Protein AF-A0A6L3AT99-F1 (afdb_monomer)

Sequence (181 aa):
MMFSRLCIARNLLKQDGVQIVTIDDYELFGLLGLLENLNARFLGRVCICIKPEGRRQSKYMMEAHEYALFVTWGNPVILCTNNENNICTEVCYPRIKKVINGYQNGSSDIKGFGGNLKYFRTDFADAEPTDKNKKKLTEQAMEMLCMKVIRVLKDTHGISTENGKLAIWLSGEHINKEDVV

Structure (mmCIF, N/CA/C/O backbone):
data_AF-A0A6L3AT99-F1
#
_entry.id   AF-A0A6L3AT99-F1
#
loop_
_atom_site.group_PDB
_atom_site.id
_atom_site.type_symbol
_atom_site.label_atom_id
_atom_site.label_alt_id
_atom_site.label_comp_id
_atom_site.label_asym_id
_atom_site.label_entity_id
_atom_site.label_seq_id
_atom_site.pdbx_PDB_ins_code
_atom_site.Cartn_x
_atom_site.Cartn_y
_atom_site.Cartn_z
_atom_site.occupancy
_atom_site.B_iso_or_equiv
_atom_site.auth_seq_id
_atom_site.auth_comp_id
_atom_site.auth_asym_id
_atom_site.auth_atom_id
_atom_site.pdbx_PDB_model_num
ATOM 1 N N . MET A 1 1 ? -17.928 -6.790 14.716 1.00 66.38 1 MET A N 1
ATOM 2 C CA . MET A 1 1 ? -18.225 -5.544 13.964 1.00 66.38 1 MET A CA 1
ATOM 3 C C . MET A 1 1 ? -17.260 -5.309 12.795 1.00 66.38 1 MET A C 1
ATOM 5 O O . MET A 1 1 ? -17.732 -5.094 11.687 1.00 66.38 1 MET A O 1
ATOM 9 N N . MET A 1 2 ? -15.934 -5.355 12.999 1.00 81.06 2 MET A N 1
ATOM 10 C CA . MET A 1 2 ? -14.952 -5.028 11.947 1.00 81.06 2 MET A CA 1
ATOM 11 C C . MET A 1 2 ? -14.919 -6.028 10.770 1.00 81.06 2 MET A C 1
ATOM 13 O O . MET A 1 2 ? -14.809 -5.601 9.623 1.00 81.06 2 MET A O 1
ATOM 17 N N . PHE A 1 3 ? -15.106 -7.330 11.027 1.00 83.00 3 PHE A N 1
ATOM 18 C CA . PHE A 1 3 ? -15.084 -8.401 10.013 1.00 83.00 3 PHE A CA 1
ATOM 19 C C . PHE A 1 3 ? -15.942 -8.104 8.768 1.00 83.00 3 PHE A C 1
ATOM 21 O O . PHE A 1 3 ? -15.434 -8.123 7.651 1.00 83.00 3 PHE A O 1
ATOM 28 N N . SER A 1 4 ? -17.212 -7.719 8.940 1.00 84.31 4 SER A N 1
ATOM 29 C CA . SER A 1 4 ? -18.117 -7.416 7.818 1.00 84.31 4 SER A CA 1
ATOM 30 C C . SER A 1 4 ? -17.620 -6.257 6.942 1.00 84.31 4 SER A C 1
ATOM 32 O O . SER A 1 4 ? -17.809 -6.275 5.727 1.00 84.31 4 SER A O 1
ATOM 34 N N . ARG A 1 5 ? -16.943 -5.263 7.539 1.00 85.31 5 ARG A N 1
ATOM 35 C CA . ARG A 1 5 ? -16.333 -4.142 6.804 1.00 85.31 5 ARG A CA 1
ATOM 36 C C . ARG A 1 5 ? -15.116 -4.606 6.001 1.00 85.31 5 ARG A C 1
ATOM 38 O O . ARG A 1 5 ? -14.960 -4.178 4.861 1.00 85.31 5 ARG A O 1
ATOM 45 N N . LEU A 1 6 ? -14.302 -5.509 6.555 1.00 85.31 6 LEU A N 1
ATOM 46 C CA . LEU A 1 6 ? -13.171 -6.121 5.850 1.00 85.31 6 LEU A CA 1
ATOM 47 C C . LEU A 1 6 ? -13.639 -6.981 4.662 1.00 85.31 6 LEU A C 1
ATOM 49 O O . LEU A 1 6 ? -13.060 -6.871 3.585 1.00 85.31 6 LEU A O 1
ATOM 53 N N . CYS A 1 7 ? -14.733 -7.741 4.798 1.00 82.38 7 CYS A N 1
ATOM 54 C CA . CYS A 1 7 ? -15.340 -8.476 3.677 1.00 82.38 7 CYS A CA 1
ATOM 55 C C . CY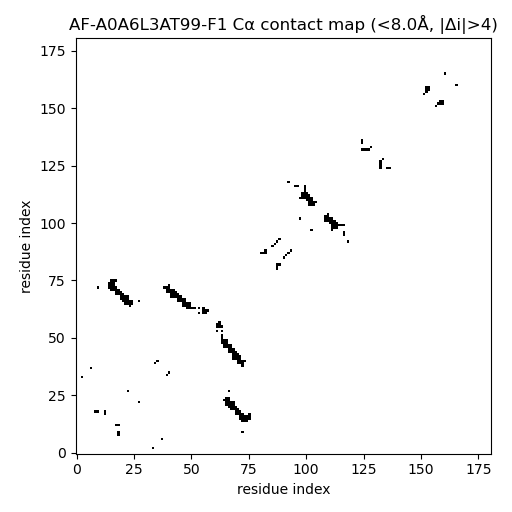S A 1 7 ? -15.747 -7.549 2.519 1.00 82.38 7 CYS A C 1
ATOM 57 O O . CYS A 1 7 ? -15.428 -7.818 1.363 1.00 82.38 7 CYS A O 1
ATOM 59 N N . ILE A 1 8 ? -16.416 -6.429 2.818 1.00 80.81 8 ILE A N 1
ATOM 60 C CA . ILE A 1 8 ? -16.812 -5.446 1.796 1.00 80.81 8 ILE A CA 1
ATOM 61 C C . ILE A 1 8 ? -15.571 -4.774 1.185 1.00 80.81 8 ILE A C 1
ATOM 63 O O . ILE A 1 8 ? -15.488 -4.630 -0.033 1.00 80.81 8 ILE A O 1
ATOM 67 N N . ALA A 1 9 ? -14.579 -4.405 2.002 1.00 79.88 9 ALA A N 1
ATOM 68 C CA . ALA A 1 9 ? -13.336 -3.797 1.528 1.00 79.88 9 ALA A CA 1
ATOM 69 C C . ALA A 1 9 ? -12.551 -4.724 0.582 1.00 79.88 9 ALA A C 1
ATOM 71 O O . ALA A 1 9 ? -12.091 -4.260 -0.463 1.00 79.88 9 ALA A O 1
ATOM 72 N N . ARG A 1 10 ? -12.478 -6.027 0.894 1.00 82.00 10 ARG A N 1
ATOM 73 C CA . ARG A 1 10 ? -11.928 -7.074 0.019 1.00 82.00 10 ARG A CA 1
ATOM 74 C C . ARG A 1 10 ? -12.663 -7.131 -1.322 1.00 82.00 10 ARG A C 1
ATOM 76 O O . ARG A 1 10 ? -12.013 -7.141 -2.361 1.00 82.00 10 ARG A O 1
ATOM 83 N N . ASN A 1 11 ? -13.997 -7.123 -1.315 1.00 80.00 11 ASN A N 1
ATOM 84 C CA . ASN A 1 11 ? -14.799 -7.189 -2.545 1.00 80.00 11 ASN A CA 1
ATOM 85 C C . ASN A 1 11 ? -14.641 -5.940 -3.436 1.00 80.00 11 ASN A C 1
ATOM 87 O O . ASN A 1 11 ? -14.779 -6.028 -4.652 1.00 80.00 11 ASN A O 1
ATOM 91 N N . LEU A 1 12 ? -14.322 -4.782 -2.846 1.00 79.88 12 LEU A N 1
ATOM 92 C CA . LEU A 1 12 ? -14.023 -3.539 -3.570 1.00 79.88 12 LEU A CA 1
ATOM 93 C C . LEU A 1 12 ? -12.560 -3.437 -4.042 1.00 79.88 12 LEU A C 1
ATOM 95 O O . LEU A 1 12 ? -12.207 -2.488 -4.753 1.00 79.88 12 LEU A O 1
ATOM 99 N N . LEU A 1 13 ? -11.694 -4.366 -3.634 1.00 78.88 13 LEU A N 1
ATOM 100 C CA . LEU A 1 13 ? -10.281 -4.375 -3.993 1.00 78.88 13 LEU A CA 1
ATOM 101 C C . LEU A 1 13 ? -10.083 -4.842 -5.450 1.00 78.88 13 LEU A C 1
ATOM 103 O O . LEU A 1 13 ? -10.920 -5.515 -6.053 1.00 78.88 13 LEU A O 1
ATOM 107 N N . LYS A 1 14 ? -8.952 -4.473 -6.060 1.00 78.38 14 LYS A N 1
ATOM 108 C CA . LYS A 1 14 ? -8.494 -5.140 -7.293 1.00 78.38 14 LYS A CA 1
ATOM 109 C C . LYS A 1 14 ? -7.947 -6.528 -6.941 1.00 78.38 14 LYS A C 1
ATOM 111 O O . LYS A 1 14 ? -7.561 -6.742 -5.797 1.00 78.38 14 LYS A O 1
ATOM 116 N N . GLN A 1 15 ? -7.850 -7.420 -7.929 1.00 77.06 15 GLN A N 1
ATOM 117 C CA . GLN A 1 15 ? -7.210 -8.731 -7.762 1.00 77.06 15 GLN A CA 1
ATOM 118 C C . GLN A 1 15 ? -5.788 -8.575 -7.195 1.00 77.06 15 GLN A C 1
ATOM 120 O O . GLN A 1 15 ? -5.516 -9.055 -6.102 1.00 77.06 15 GLN A O 1
ATOM 125 N N . ASP A 1 16 ? -4.948 -7.755 -7.833 1.00 77.38 16 ASP A N 1
ATOM 126 C CA . ASP A 1 16 ? -3.625 -7.352 -7.317 1.00 77.38 16 ASP A CA 1
ATOM 127 C C . ASP A 1 16 ? -3.692 -6.085 -6.449 1.00 77.38 16 ASP A C 1
ATOM 129 O O . ASP A 1 16 ? -2.806 -5.231 -6.459 1.00 77.38 16 ASP A O 1
ATOM 133 N N . GLY A 1 17 ? -4.805 -5.901 -5.743 1.00 79.38 17 GLY A N 1
ATOM 134 C CA . GLY A 1 17 ? -4.993 -4.789 -4.830 1.00 79.38 17 GLY A CA 1
ATOM 135 C C . GLY A 1 17 ? -4.279 -5.017 -3.501 1.00 79.38 17 GLY A C 1
ATOM 136 O O . GLY A 1 17 ? -4.094 -6.149 -3.051 1.00 79.38 17 GLY A O 1
ATOM 137 N N . VAL A 1 18 ? -3.923 -3.918 -2.848 1.00 84.06 18 VAL A N 1
ATOM 138 C CA . VAL A 1 18 ? -3.364 -3.907 -1.494 1.00 84.06 18 VAL A CA 1
ATOM 139 C C . VAL A 1 18 ? -4.351 -3.177 -0.601 1.00 84.06 18 VAL A C 1
ATOM 141 O O . VAL A 1 18 ? -4.781 -2.072 -0.932 1.00 84.06 18 VAL A O 1
ATOM 144 N N . GLN A 1 19 ? -4.712 -3.792 0.517 1.00 85.94 19 GLN A N 1
ATOM 145 C CA . GLN A 1 19 ? -5.419 -3.121 1.594 1.00 85.94 19 GLN A CA 1
ATOM 146 C C . GLN A 1 19 ? -4.399 -2.722 2.660 1.00 85.94 19 GLN A C 1
ATOM 148 O O . GLN A 1 19 ? -3.555 -3.526 3.055 1.00 85.94 19 GLN A O 1
ATOM 153 N N . ILE A 1 20 ? -4.483 -1.471 3.101 1.00 87.88 20 ILE A N 1
ATOM 154 C CA . ILE A 1 20 ? -3.686 -0.929 4.198 1.00 87.88 20 ILE A CA 1
ATOM 155 C C . ILE A 1 20 ? -4.653 -0.651 5.346 1.00 87.88 20 ILE A C 1
ATOM 157 O O . ILE A 1 20 ? -5.706 -0.050 5.121 1.00 87.88 20 ILE A O 1
ATOM 161 N N . VAL A 1 21 ? -4.323 -1.109 6.552 1.00 84.69 21 VAL A N 1
ATOM 162 C CA . VAL A 1 21 ? -5.109 -0.846 7.765 1.00 84.69 21 VAL A CA 1
ATOM 163 C C . VAL A 1 21 ? -4.186 -0.271 8.829 1.00 84.69 21 VAL A C 1
ATOM 165 O O . VAL A 1 21 ? -3.200 -0.911 9.187 1.00 84.69 21 VAL A O 1
ATOM 168 N N . THR A 1 22 ? -4.491 0.935 9.304 1.00 85.00 22 THR A N 1
ATOM 169 C CA . THR A 1 22 ? -3.836 1.553 10.463 1.00 85.00 22 THR A CA 1
ATOM 170 C C . THR A 1 22 ? -4.483 1.043 11.749 1.00 85.00 22 THR A C 1
ATOM 172 O O . THR A 1 22 ? -5.711 0.963 11.818 1.00 85.00 22 THR A O 1
ATOM 175 N N . ILE A 1 23 ? -3.674 0.652 12.733 1.00 87.25 23 ILE A N 1
ATOM 176 C CA . ILE A 1 23 ? -4.122 0.046 13.993 1.00 87.25 23 ILE A CA 1
ATOM 177 C C . ILE A 1 23 ? -3.139 0.361 15.131 1.00 87.25 23 ILE A C 1
ATOM 179 O O . ILE A 1 23 ? -1.950 0.548 14.875 1.00 87.25 23 ILE A O 1
ATOM 183 N N . ASP A 1 24 ? -3.614 0.396 16.374 1.00 84.38 24 ASP A N 1
ATOM 184 C CA . ASP A 1 24 ? -2.775 0.531 17.571 1.00 84.38 24 ASP A CA 1
ATOM 185 C C . ASP A 1 24 ? -2.250 -0.832 18.081 1.00 84.38 24 ASP A C 1
ATOM 187 O O . ASP A 1 24 ? -2.519 -1.882 17.489 1.00 84.38 24 ASP A O 1
ATOM 191 N N . ASP A 1 25 ? -1.475 -0.831 19.172 1.00 84.31 25 ASP A N 1
ATOM 192 C CA . ASP A 1 25 ? -1.001 -2.059 19.833 1.00 84.31 25 ASP A CA 1
ATOM 193 C C . ASP A 1 25 ? -2.136 -2.932 20.395 1.00 84.31 25 ASP A C 1
ATOM 195 O O . ASP A 1 25 ? -2.012 -4.160 20.416 1.00 84.31 25 ASP A O 1
ATOM 199 N N . TYR A 1 26 ? -3.236 -2.324 20.855 1.00 85.44 26 TYR A N 1
ATOM 200 C CA . TYR A 1 26 ? -4.318 -3.024 21.551 1.00 85.44 26 TYR A CA 1
ATOM 201 C C . TYR A 1 26 ? -5.139 -3.904 20.604 1.00 85.44 26 TYR A C 1
ATOM 203 O O . TYR A 1 26 ? -5.449 -5.050 20.938 1.00 85.44 26 TYR A O 1
ATOM 211 N N . GLU A 1 27 ? -5.481 -3.399 19.416 1.00 86.12 27 GLU A N 1
ATOM 212 C CA . GLU A 1 27 ? -6.290 -4.135 18.439 1.00 86.12 27 GLU A CA 1
ATOM 213 C C . GLU A 1 27 ? -5.455 -4.964 17.441 1.00 86.12 27 GLU A C 1
ATOM 215 O O . GLU A 1 27 ? -6.011 -5.834 16.760 1.00 86.12 27 GLU A O 1
ATOM 220 N N . LEU A 1 28 ? -4.129 -4.768 17.381 1.00 87.44 28 LEU A N 1
ATOM 221 C CA . LEU A 1 28 ? -3.205 -5.414 16.433 1.00 87.44 28 LEU A CA 1
ATOM 222 C C . LEU A 1 28 ? -3.427 -6.928 16.272 1.00 87.44 28 LEU A C 1
ATOM 224 O O . LEU A 1 28 ? -3.627 -7.412 15.156 1.00 87.44 28 LEU A O 1
ATOM 228 N N . PHE A 1 29 ? -3.375 -7.690 17.369 1.00 90.44 29 PHE A N 1
ATOM 229 C CA . PHE A 1 29 ? -3.466 -9.155 17.316 1.00 90.44 29 PHE A CA 1
ATOM 230 C C . PHE A 1 29 ? -4.869 -9.638 16.930 1.00 90.44 29 PHE A C 1
ATOM 232 O O . PHE A 1 29 ? -5.005 -10.601 16.174 1.00 90.44 29 PHE A O 1
ATOM 239 N N . GLY A 1 30 ? -5.912 -8.939 17.389 1.00 91.62 30 GLY A N 1
ATOM 240 C CA . GLY A 1 30 ? -7.294 -9.225 17.005 1.00 91.62 30 GLY A CA 1
ATOM 241 C C . GLY A 1 30 ? -7.525 -8.990 15.512 1.00 91.62 30 GLY A C 1
ATOM 242 O O . GLY A 1 30 ? -8.101 -9.838 14.830 1.00 91.62 30 GLY A O 1
ATOM 243 N N . LEU A 1 31 ? -7.013 -7.878 14.977 1.00 91.12 31 LEU A N 1
ATOM 244 C CA . LEU A 1 31 ? -7.078 -7.568 13.551 1.00 91.12 31 LEU A CA 1
ATOM 245 C C . LEU A 1 31 ? -6.290 -8.578 12.704 1.00 91.12 31 LEU A C 1
ATOM 247 O O . LEU A 1 31 ? -6.807 -9.030 11.684 1.00 91.12 31 LEU A O 1
ATOM 251 N N . LEU A 1 32 ? -5.084 -8.976 13.123 1.00 92.12 32 LEU A N 1
ATOM 252 C CA . LEU A 1 32 ? -4.303 -10.007 12.428 1.00 92.12 32 LEU A CA 1
ATOM 253 C C . LEU A 1 32 ? -5.078 -11.330 12.329 1.00 92.12 32 LEU A C 1
ATOM 255 O O . LEU A 1 32 ? -5.208 -11.863 11.228 1.00 92.12 32 LEU A O 1
ATOM 259 N N . GLY A 1 33 ? -5.688 -11.796 13.424 1.00 92.94 33 GLY A N 1
ATOM 260 C CA . GLY A 1 33 ? -6.537 -12.992 13.407 1.00 92.94 33 GLY A CA 1
ATOM 261 C C . GLY A 1 33 ? -7.779 -12.848 12.515 1.00 92.94 33 GLY A C 1
ATOM 262 O O . GLY A 1 33 ? -8.170 -13.793 11.832 1.00 92.94 33 GLY A O 1
ATOM 263 N N . LEU A 1 34 ? -8.404 -11.665 12.449 1.00 92.94 34 LEU A N 1
ATOM 264 C CA . LEU A 1 34 ? -9.511 -11.413 11.510 1.00 92.94 34 LEU A CA 1
ATOM 265 C C . LEU A 1 34 ? -9.057 -11.443 10.041 1.00 92.94 34 LEU A C 1
ATOM 267 O O . LEU A 1 34 ? -9.814 -11.894 9.184 1.00 92.94 34 LEU A O 1
ATOM 271 N N . LEU A 1 35 ? -7.847 -10.966 9.744 1.00 92.62 35 LEU A N 1
ATOM 272 C CA . LEU A 1 35 ? -7.270 -10.968 8.397 1.00 92.62 35 LEU A CA 1
ATOM 273 C C . LEU A 1 35 ? -6.845 -12.380 7.962 1.00 92.62 35 LEU A C 1
ATOM 275 O O . LEU A 1 35 ? -7.105 -12.766 6.821 1.00 92.62 35 LEU A O 1
ATOM 279 N N . GLU A 1 36 ? -6.287 -13.171 8.878 1.00 92.75 36 GLU A N 1
ATOM 280 C CA . GLU A 1 36 ? -5.987 -14.593 8.673 1.00 92.75 36 GLU A CA 1
ATOM 281 C C . GLU A 1 36 ? -7.262 -15.395 8.373 1.00 92.75 36 GLU A C 1
ATOM 283 O O . GLU A 1 36 ? -7.331 -16.071 7.349 1.00 92.75 36 GLU A O 1
ATOM 288 N N . ASN A 1 37 ? -8.331 -15.207 9.160 1.00 93.19 37 ASN A N 1
ATOM 289 C CA . ASN A 1 37 ? -9.650 -15.812 8.905 1.00 93.19 37 ASN A CA 1
ATOM 290 C C . ASN A 1 37 ? -10.273 -15.416 7.547 1.00 93.19 37 ASN A C 1
ATOM 292 O O . ASN A 1 37 ? -11.175 -16.093 7.053 1.00 93.19 37 ASN A O 1
ATOM 296 N N . LEU A 1 38 ? -9.818 -14.322 6.925 1.00 91.31 38 LEU A N 1
ATOM 297 C CA . LEU A 1 38 ? -10.232 -13.901 5.582 1.00 91.31 38 LEU A CA 1
ATOM 298 C C . LEU A 1 38 ? -9.324 -14.447 4.466 1.00 91.31 38 LEU A C 1
ATOM 300 O O . LEU A 1 38 ? -9.518 -14.072 3.304 1.00 91.31 38 LEU A O 1
ATOM 304 N N . ASN A 1 39 ? -8.351 -15.307 4.792 1.00 92.50 39 ASN A N 1
ATOM 305 C CA . ASN A 1 39 ? -7.266 -15.757 3.915 1.00 92.50 39 ASN A CA 1
ATOM 306 C C . ASN A 1 39 ? -6.509 -14.581 3.265 1.00 92.50 39 ASN A C 1
ATOM 308 O O . ASN A 1 39 ? -6.154 -14.633 2.086 1.00 92.50 39 ASN A O 1
ATOM 312 N N . ALA A 1 40 ? -6.310 -13.488 4.008 1.00 92.00 40 ALA A N 1
ATOM 313 C CA . ALA A 1 40 ? -5.508 -12.363 3.545 1.00 92.00 40 ALA A CA 1
ATOM 314 C C . ALA A 1 40 ? -4.017 -12.715 3.640 1.00 92.00 40 ALA A C 1
ATOM 316 O O . ALA A 1 40 ? -3.516 -13.063 4.709 1.00 92.00 40 ALA A O 1
ATOM 317 N N . ARG A 1 41 ? -3.274 -12.571 2.541 1.00 92.00 41 ARG A N 1
ATOM 318 C CA . ARG A 1 41 ? -1.815 -12.675 2.576 1.00 92.00 41 ARG A CA 1
ATOM 319 C C . ARG A 1 41 ? -1.237 -11.404 3.183 1.00 92.00 41 ARG A C 1
ATOM 321 O O . ARG A 1 41 ? -1.377 -10.317 2.618 1.00 92.00 41 ARG A O 1
ATOM 328 N N . PHE A 1 42 ? -0.550 -11.559 4.306 1.00 91.12 42 PHE A N 1
ATOM 329 C CA . PHE A 1 42 ? 0.223 -10.495 4.928 1.00 91.12 42 PHE A CA 1
ATOM 330 C C . PHE A 1 42 ? 1.476 -10.175 4.100 1.00 91.12 42 PHE A C 1
ATOM 332 O O . PHE A 1 42 ? 2.219 -11.076 3.714 1.00 91.12 42 PHE A O 1
ATOM 339 N N . LEU A 1 43 ? 1.690 -8.891 3.805 1.00 86.94 43 LEU A N 1
ATOM 340 C CA . LEU A 1 43 ? 2.841 -8.394 3.042 1.00 86.94 43 LEU A CA 1
ATOM 341 C C . LEU A 1 43 ? 3.872 -7.699 3.934 1.00 86.94 43 LEU A C 1
ATOM 343 O O . LEU A 1 43 ? 5.060 -7.721 3.628 1.00 86.94 43 LEU A O 1
ATOM 347 N N . GLY A 1 44 ? 3.427 -7.079 5.028 1.00 84.88 44 GLY A N 1
ATOM 348 C CA . GLY A 1 44 ? 4.306 -6.404 5.974 1.00 84.88 44 GLY A CA 1
ATOM 349 C C . GLY A 1 44 ? 3.559 -5.493 6.942 1.00 84.88 44 GLY A C 1
ATOM 350 O O . GLY A 1 44 ? 2.382 -5.179 6.760 1.00 84.88 44 GLY A O 1
ATOM 351 N N . ARG A 1 45 ? 4.2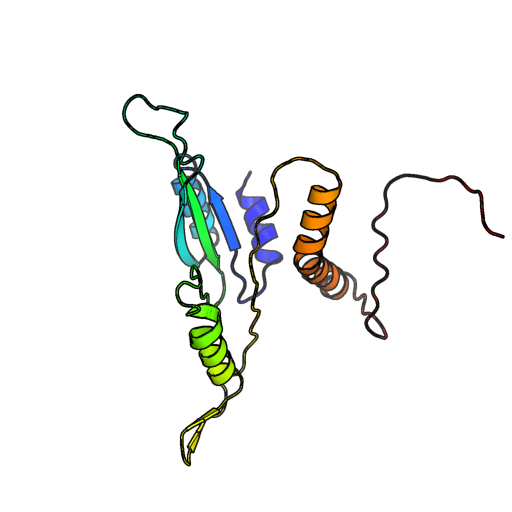76 -5.047 7.975 1.00 86.12 45 ARG A N 1
ATOM 352 C CA . ARG A 1 45 ? 3.825 -4.05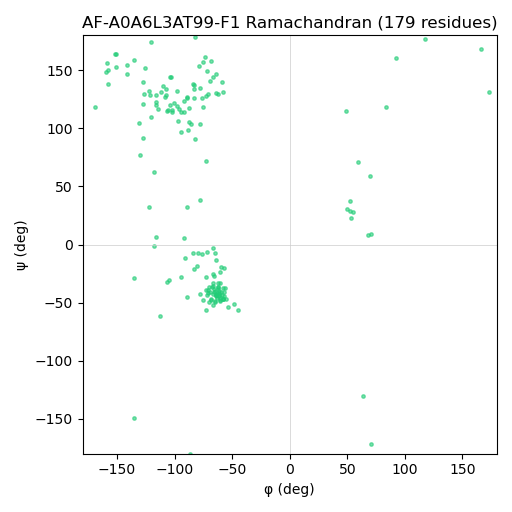2 8.952 1.00 86.12 45 ARG A CA 1
ATOM 353 C C . ARG A 1 45 ? 4.853 -2.934 9.020 1.00 86.12 45 ARG A C 1
ATOM 355 O O . ARG A 1 45 ? 6.034 -3.208 9.218 1.00 86.12 45 ARG A O 1
ATOM 362 N N . VAL A 1 46 ? 4.393 -1.696 8.898 1.00 83.00 46 VAL A N 1
ATOM 363 C CA . VAL A 1 46 ? 5.205 -0.487 9.077 1.00 83.00 46 VAL A CA 1
ATOM 364 C C . VAL A 1 46 ? 4.799 0.171 10.390 1.00 83.00 46 VAL A C 1
ATOM 366 O O . VAL A 1 46 ? 3.610 0.295 10.665 1.00 83.00 46 VAL A O 1
ATOM 369 N N . CYS A 1 47 ? 5.778 0.578 11.195 1.00 80.69 47 CYS A N 1
ATOM 370 C CA . CYS A 1 47 ? 5.548 1.373 12.397 1.00 80.69 47 CYS A CA 1
ATOM 371 C C . CYS A 1 47 ? 5.431 2.856 12.008 1.00 80.69 47 CYS A C 1
ATOM 373 O O . CYS A 1 47 ? 6.305 3.383 11.319 1.00 80.69 47 CYS A O 1
ATOM 375 N N . ILE A 1 48 ? 4.347 3.511 12.417 1.00 78.44 48 ILE A N 1
ATOM 376 C CA . ILE A 1 48 ? 4.058 4.927 12.179 1.00 78.44 48 ILE A CA 1
ATOM 377 C C . ILE A 1 48 ? 4.259 5.658 13.502 1.00 78.44 48 ILE A C 1
ATOM 379 O O . ILE A 1 48 ? 3.514 5.428 14.447 1.00 78.44 48 ILE A O 1
ATOM 383 N N . CYS A 1 49 ? 5.241 6.555 13.572 1.00 75.81 49 CYS A N 1
ATOM 384 C CA . CYS A 1 49 ? 5.424 7.410 14.743 1.00 75.81 49 CYS A CA 1
ATOM 385 C C . CYS A 1 49 ? 4.323 8.482 14.794 1.00 75.81 49 CYS A C 1
ATOM 387 O O . CYS A 1 49 ? 4.119 9.216 13.824 1.00 75.81 49 CYS A O 1
ATOM 389 N N . ILE A 1 50 ? 3.639 8.594 15.931 1.00 70.75 50 ILE A N 1
ATOM 390 C CA . ILE A 1 50 ? 2.574 9.566 16.178 1.00 70.75 50 ILE A CA 1
ATOM 391 C C . ILE A 1 50 ? 3.008 10.504 17.296 1.00 70.75 50 ILE A C 1
ATOM 393 O O . ILE A 1 50 ? 3.220 10.081 18.427 1.00 70.75 50 ILE A O 1
ATOM 397 N N . LYS A 1 51 ? 3.067 11.804 16.980 1.00 65.88 51 LYS A N 1
ATOM 398 C CA . LYS A 1 51 ? 3.501 12.886 17.885 1.00 65.88 51 LYS A CA 1
ATOM 399 C C . LYS A 1 51 ? 4.940 12.675 18.393 1.00 65.88 51 LYS A C 1
ATOM 401 O O . LYS A 1 51 ? 5.139 12.435 19.587 1.00 65.88 51 LYS A O 1
ATOM 406 N N . PRO A 1 52 ? 5.956 12.840 17.517 1.00 61.50 52 PRO A N 1
ATOM 407 C CA . PRO A 1 52 ? 7.371 12.761 17.906 1.00 61.50 52 PRO A CA 1
ATOM 408 C C . PRO A 1 52 ? 7.754 13.760 19.016 1.00 61.50 52 PRO A C 1
ATOM 410 O O . PRO A 1 52 ? 8.715 13.538 19.741 1.00 61.50 52 PRO A O 1
ATOM 413 N N . GLU A 1 53 ? 6.961 14.819 19.199 1.00 62.88 53 GLU A N 1
ATOM 414 C CA . GLU A 1 53 ? 7.055 15.824 20.270 1.00 62.88 53 GLU A CA 1
ATOM 415 C C . GLU A 1 53 ? 6.792 15.288 21.696 1.00 62.88 53 GLU A C 1
ATOM 417 O O . GLU A 1 53 ? 6.953 16.028 22.665 1.00 62.88 53 GLU A O 1
ATOM 422 N N . GLY A 1 54 ? 6.359 14.031 21.855 1.00 58.34 54 GLY A N 1
ATOM 423 C CA . GLY A 1 54 ? 6.400 13.335 23.146 1.00 58.34 54 GLY A CA 1
ATOM 424 C C . GLY A 1 54 ? 5.435 13.846 24.221 1.00 58.34 54 GLY A C 1
ATOM 425 O O . GLY A 1 54 ? 5.855 14.185 25.325 1.00 58.34 54 GLY A O 1
ATOM 426 N N . ARG A 1 55 ? 4.118 13.837 23.956 1.00 57.22 55 ARG A N 1
ATOM 427 C CA . ARG A 1 55 ? 3.093 14.063 25.001 1.00 57.22 55 ARG A CA 1
ATOM 428 C C . ARG A 1 55 ? 1.971 13.022 25.027 1.00 57.22 55 ARG A C 1
ATOM 430 O O . ARG A 1 55 ? 0.837 13.305 24.643 1.00 57.22 55 ARG A O 1
ATOM 437 N N . ARG A 1 56 ? 2.304 11.854 25.584 1.00 57.16 56 ARG A N 1
ATOM 438 C CA . ARG A 1 56 ? 1.497 11.037 26.518 1.00 57.16 56 ARG A CA 1
ATOM 439 C C . ARG A 1 56 ? 2.410 9.946 27.085 1.00 57.16 56 ARG A C 1
ATOM 441 O O . ARG A 1 56 ? 2.970 9.160 26.333 1.00 57.16 56 ARG A O 1
ATOM 448 N N . GLN A 1 57 ? 2.613 9.953 28.400 1.00 55.41 57 GLN A N 1
ATOM 449 C CA . GLN A 1 57 ? 3.439 8.960 29.086 1.00 55.41 57 GLN A CA 1
ATOM 450 C C . GLN A 1 57 ? 2.534 7.860 29.639 1.00 55.41 57 GLN A C 1
ATOM 452 O O . GLN A 1 57 ? 1.741 8.123 30.545 1.00 55.41 57 GLN A O 1
ATOM 457 N N . SER A 1 58 ? 2.693 6.630 29.148 1.00 58.91 58 SER A N 1
ATOM 458 C CA . SER A 1 58 ? 2.468 5.478 30.018 1.00 58.91 58 SER A CA 1
ATOM 459 C C . SER A 1 58 ? 3.590 5.467 31.064 1.00 58.91 58 SER A C 1
ATOM 461 O O . SER A 1 58 ? 4.652 6.066 30.871 1.00 58.91 58 SER A O 1
ATOM 463 N N . LYS A 1 59 ? 3.373 4.805 32.204 1.00 55.88 59 LYS A N 1
ATOM 464 C CA . LYS A 1 59 ? 4.324 4.824 33.331 1.00 55.88 59 LYS A CA 1
ATOM 465 C C . LYS A 1 59 ? 5.690 4.190 32.999 1.00 55.88 59 LYS A C 1
ATOM 467 O O . LYS A 1 59 ? 6.629 4.361 33.771 1.00 55.88 59 LYS A O 1
ATOM 472 N N . TYR A 1 60 ? 5.796 3.467 31.878 1.00 67.38 60 TYR A N 1
ATOM 473 C CA . TYR A 1 60 ? 6.980 2.681 31.515 1.00 67.38 60 TYR A CA 1
ATOM 474 C C . TYR A 1 60 ? 7.429 2.831 30.053 1.00 67.38 60 TYR A C 1
ATOM 476 O O . TYR A 1 60 ? 8.621 2.691 29.790 1.00 67.38 60 TYR A O 1
ATOM 484 N N . MET A 1 61 ? 6.528 3.117 29.103 1.00 63.47 61 MET A N 1
ATOM 485 C CA . MET A 1 61 ? 6.868 3.276 27.679 1.00 63.47 61 MET A CA 1
ATOM 486 C C . MET A 1 61 ? 6.070 4.410 27.021 1.00 63.47 61 MET A C 1
ATOM 488 O O . MET A 1 61 ? 4.977 4.769 27.454 1.00 63.47 61 MET A O 1
ATOM 492 N N . MET A 1 62 ? 6.625 4.992 25.958 1.00 64.06 62 MET A N 1
ATOM 493 C CA . MET A 1 62 ? 5.973 6.053 25.192 1.00 64.06 62 MET A CA 1
ATOM 494 C C . MET A 1 62 ? 5.089 5.449 24.091 1.00 64.06 62 MET A C 1
ATOM 496 O O . MET A 1 62 ? 5.582 4.993 23.059 1.00 64.06 62 MET A O 1
ATOM 500 N N . GLU A 1 63 ? 3.775 5.481 24.309 1.00 65.25 63 GLU A N 1
ATOM 501 C CA . GLU A 1 63 ? 2.733 5.131 23.331 1.00 65.25 63 GLU A CA 1
ATOM 502 C C . GLU A 1 63 ? 2.626 6.233 22.261 1.00 65.25 63 GLU A C 1
ATOM 504 O O . GLU A 1 63 ? 1.715 7.061 22.247 1.00 65.25 63 GLU A O 1
ATOM 509 N N . ALA A 1 64 ? 3.636 6.284 21.393 1.00 71.00 64 ALA A N 1
ATOM 510 C CA . ALA A 1 64 ? 3.757 7.227 20.283 1.00 71.00 64 ALA A CA 1
ATOM 511 C C . ALA A 1 64 ? 3.894 6.504 18.937 1.00 71.00 64 ALA A C 1
ATOM 513 O O . ALA A 1 64 ? 4.599 6.971 18.042 1.00 71.00 64 ALA A O 1
ATOM 514 N N . HIS A 1 65 ? 3.261 5.339 18.800 1.00 75.56 65 HIS A N 1
ATOM 515 C CA . HIS A 1 65 ? 3.259 4.595 17.552 1.00 75.56 65 HIS A CA 1
ATOM 516 C C . HIS A 1 65 ? 1.917 3.924 17.254 1.00 75.56 65 HIS A C 1
ATOM 518 O O . HIS A 1 65 ? 1.201 3.495 18.150 1.00 75.56 65 HIS A O 1
ATOM 524 N N . GLU A 1 66 ? 1.611 3.853 15.965 1.00 84.25 66 GLU A N 1
ATOM 525 C CA . GLU A 1 66 ? 0.595 2.995 15.358 1.00 84.25 66 GLU A CA 1
ATOM 526 C C . GLU A 1 66 ? 1.282 2.079 14.333 1.00 84.25 66 GLU A C 1
ATOM 528 O O . GLU A 1 66 ? 2.462 2.233 14.004 1.00 84.25 66 GLU A O 1
ATOM 533 N N . TYR A 1 67 ? 0.534 1.140 13.768 1.00 82.94 67 TYR A N 1
ATOM 534 C CA . TYR A 1 67 ? 0.996 0.241 12.724 1.00 82.94 67 TYR A CA 1
ATOM 535 C C . TYR A 1 67 ? 0.137 0.360 11.474 1.00 82.94 67 TYR A C 1
ATOM 537 O O . TYR A 1 67 ? -1.078 0.224 11.547 1.00 82.94 67 TYR A O 1
ATOM 545 N N . ALA A 1 68 ? 0.765 0.485 10.306 1.00 86.62 68 ALA A N 1
ATOM 546 C CA . ALA A 1 68 ? 0.115 0.178 9.035 1.00 86.62 68 ALA A CA 1
ATOM 547 C C . ALA A 1 68 ? 0.380 -1.284 8.658 1.00 86.62 68 ALA A C 1
ATOM 549 O O . ALA A 1 68 ? 1.520 -1.668 8.379 1.00 86.62 68 ALA A O 1
ATOM 550 N N . LEU A 1 69 ? -0.677 -2.098 8.634 1.00 86.75 69 LEU A N 1
ATOM 551 C CA . LEU A 1 69 ? -0.660 -3.472 8.134 1.00 86.75 69 LEU A CA 1
ATOM 552 C C . LEU A 1 69 ? -0.969 -3.476 6.635 1.00 86.75 69 LEU A C 1
ATOM 554 O O . LEU A 1 69 ? -1.999 -2.950 6.216 1.00 86.75 69 LEU A O 1
ATOM 558 N N . PHE A 1 70 ? -0.102 -4.098 5.840 1.00 89.06 70 PHE A N 1
ATOM 559 C CA . PHE A 1 70 ? -0.260 -4.257 4.396 1.00 89.06 70 PHE A CA 1
ATOM 560 C C . PHE A 1 70 ? -0.679 -5.696 4.095 1.00 89.06 70 PHE A C 1
ATOM 562 O O . PHE A 1 70 ? 0.055 -6.639 4.405 1.00 89.06 70 PHE A O 1
ATOM 569 N N . VAL A 1 71 ? -1.843 -5.874 3.469 1.00 90.88 71 VAL A N 1
ATOM 570 C CA . VAL A 1 71 ? -2.392 -7.194 3.116 1.00 90.88 71 VAL A CA 1
ATOM 571 C C . VAL A 1 71 ? -2.951 -7.229 1.694 1.00 90.88 71 VAL A C 1
ATOM 573 O O . VAL A 1 71 ? -3.283 -6.199 1.104 1.00 90.88 71 VAL A O 1
ATOM 576 N N . THR A 1 72 ? -3.061 -8.426 1.122 1.00 92.25 72 THR A N 1
ATOM 577 C CA . THR A 1 72 ? -3.590 -8.646 -0.231 1.00 92.25 72 THR A CA 1
ATOM 578 C C . THR A 1 72 ? -4.260 -10.012 -0.371 1.00 92.25 72 THR A C 1
ATOM 580 O O . THR A 1 72 ? -4.021 -10.917 0.424 1.00 92.25 72 THR A O 1
ATOM 583 N N . TRP A 1 73 ? -5.049 -10.181 -1.431 1.00 90.12 73 TRP A N 1
ATOM 584 C CA . TRP A 1 73 ? -5.586 -11.471 -1.880 1.00 90.12 73 TRP A CA 1
ATOM 585 C C . TRP A 1 73 ? -5.066 -11.886 -3.271 1.00 90.12 73 TRP A C 1
ATOM 587 O O . TRP A 1 73 ? -5.512 -12.895 -3.809 1.00 90.12 73 TRP A O 1
ATOM 597 N N . GLY A 1 74 ? -4.124 -11.131 -3.848 1.00 86.25 74 GLY A N 1
ATOM 598 C CA . GLY A 1 74 ? -3.488 -11.429 -5.136 1.00 86.25 74 GLY A CA 1
ATOM 599 C C . GLY A 1 74 ? -1.975 -11.239 -5.092 1.00 86.25 74 GLY A C 1
ATOM 600 O O . GLY A 1 74 ? -1.353 -11.432 -4.041 1.00 86.25 74 GLY A O 1
ATOM 601 N N . ASN A 1 75 ? -1.371 -10.856 -6.223 1.00 81.31 75 ASN A N 1
ATOM 602 C CA . ASN A 1 75 ? 0.085 -10.752 -6.384 1.00 81.31 75 ASN A CA 1
ATOM 603 C C . ASN A 1 75 ? 0.564 -9.321 -6.704 1.00 81.31 75 ASN A C 1
ATOM 605 O O . ASN A 1 75 ? 1.171 -9.089 -7.749 1.00 81.31 75 ASN A O 1
ATOM 609 N N . PRO A 1 76 ? 0.337 -8.349 -5.797 1.00 80.25 76 PRO A N 1
ATOM 610 C CA . PRO A 1 76 ? 0.836 -6.993 -5.957 1.00 80.25 76 PRO A CA 1
ATOM 611 C C . PRO A 1 76 ? 2.363 -6.942 -5.872 1.00 80.25 76 PRO A C 1
ATOM 613 O O . PRO A 1 76 ? 2.985 -7.604 -5.039 1.00 80.25 76 PRO A O 1
ATOM 616 N N . VAL A 1 77 ? 2.949 -6.055 -6.672 1.00 71.25 77 VAL A N 1
ATOM 617 C CA . VAL A 1 77 ? 4.327 -5.587 -6.503 1.00 71.25 77 VAL A CA 1
ATOM 618 C C . VAL A 1 77 ? 4.258 -4.206 -5.859 1.00 71.25 77 VAL A C 1
ATOM 620 O O . VAL A 1 77 ? 3.742 -3.268 -6.463 1.00 71.25 77 VAL A O 1
ATOM 623 N N . ILE A 1 78 ? 4.754 -4.083 -4.627 1.00 71.38 78 ILE A N 1
ATOM 624 C CA . ILE A 1 78 ? 4.811 -2.811 -3.896 1.00 71.38 78 ILE A CA 1
ATOM 625 C C . ILE A 1 78 ? 6.262 -2.349 -3.836 1.00 71.38 78 ILE A C 1
ATOM 627 O O . ILE A 1 78 ? 7.134 -3.084 -3.379 1.00 71.38 78 ILE A O 1
ATOM 631 N N . LEU A 1 79 ? 6.501 -1.103 -4.235 1.00 69.00 79 LEU A N 1
ATOM 632 C CA . LEU A 1 79 ? 7.730 -0.381 -3.942 1.00 69.00 79 LEU A CA 1
ATOM 633 C C . LEU A 1 79 ? 7.377 0.787 -3.018 1.00 69.00 79 LEU A C 1
ATOM 635 O O . LEU A 1 79 ? 6.643 1.686 -3.419 1.00 69.00 79 LEU A O 1
ATOM 639 N N . CYS A 1 80 ? 7.907 0.773 -1.797 1.00 66.62 80 CYS A N 1
ATOM 640 C CA . CYS A 1 80 ? 7.782 1.870 -0.842 1.00 66.62 80 CYS A CA 1
ATOM 641 C C . CYS A 1 80 ? 9.182 2.355 -0.461 1.00 66.62 80 CYS A C 1
ATOM 643 O O . CYS A 1 80 ? 10.051 1.555 -0.123 1.00 66.62 80 CYS A O 1
ATOM 645 N N . THR A 1 81 ? 9.415 3.660 -0.554 1.00 72.00 81 THR A N 1
ATOM 646 C CA . THR A 1 81 ? 10.704 4.304 -0.274 1.00 72.00 81 THR A CA 1
ATOM 647 C C . THR A 1 81 ? 10.456 5.784 0.006 1.00 72.00 81 THR A C 1
ATOM 649 O O . THR A 1 81 ? 9.545 6.382 -0.564 1.00 72.00 81 THR A O 1
ATOM 652 N N . ASN A 1 82 ? 11.289 6.379 0.859 1.00 71.50 82 ASN A N 1
ATOM 653 C CA . ASN A 1 82 ? 11.340 7.821 1.112 1.00 71.50 82 ASN A CA 1
ATOM 654 C C . ASN A 1 82 ? 11.826 8.648 -0.103 1.00 71.50 82 ASN A C 1
ATOM 656 O O . ASN A 1 82 ? 11.857 9.872 -0.022 1.00 71.50 82 ASN A O 1
ATOM 660 N N . ASN A 1 83 ? 12.205 8.003 -1.218 1.00 78.38 83 ASN A N 1
ATOM 661 C CA . ASN A 1 83 ? 12.826 8.622 -2.396 1.00 78.38 83 ASN A CA 1
ATOM 662 C C . ASN A 1 83 ? 14.097 9.431 -2.058 1.00 78.38 83 ASN A C 1
ATOM 664 O O . ASN A 1 83 ? 14.458 10.371 -2.763 1.00 78.38 83 ASN A O 1
ATOM 668 N N . GLU A 1 84 ? 14.804 9.050 -0.996 1.00 77.69 84 GLU A N 1
ATOM 669 C CA . GLU A 1 84 ? 16.119 9.599 -0.682 1.00 77.69 84 GLU A CA 1
ATOM 670 C C . GLU A 1 84 ? 17.089 9.347 -1.845 1.00 77.69 84 GLU A C 1
ATOM 672 O O . GLU A 1 84 ? 17.017 8.312 -2.516 1.00 77.69 84 GLU A O 1
ATOM 677 N N . ASN A 1 85 ? 17.933 10.338 -2.150 1.00 85.75 85 ASN A N 1
ATOM 678 C CA . ASN A 1 85 ? 18.784 10.366 -3.349 1.00 85.75 85 ASN A CA 1
ATOM 679 C C . ASN A 1 85 ? 18.022 10.070 -4.663 1.00 85.75 85 ASN A C 1
ATOM 681 O O . ASN A 1 85 ? 18.573 9.473 -5.583 1.00 85.75 85 ASN A O 1
ATOM 685 N N . ASN A 1 86 ? 16.733 10.431 -4.728 1.00 83.50 86 ASN A N 1
ATOM 686 C CA . ASN A 1 86 ? 15.823 10.167 -5.847 1.00 83.50 86 ASN A CA 1
ATOM 687 C C . ASN A 1 86 ? 15.729 8.695 -6.296 1.00 83.50 86 ASN A C 1
ATOM 689 O O . ASN A 1 86 ? 15.295 8.418 -7.416 1.00 83.50 86 ASN A O 1
ATOM 693 N N . ILE A 1 87 ? 16.065 7.729 -5.430 1.00 83.19 87 ILE A N 1
ATOM 694 C CA . ILE A 1 87 ? 16.140 6.303 -5.795 1.00 83.19 87 ILE A CA 1
ATOM 695 C C . ILE A 1 87 ? 14.818 5.784 -6.388 1.00 83.19 87 ILE A C 1
ATOM 697 O O . ILE A 1 87 ? 14.837 5.009 -7.345 1.00 83.19 87 ILE A O 1
ATOM 701 N N . CYS A 1 88 ? 13.660 6.236 -5.891 1.00 76.62 88 CYS A N 1
ATOM 702 C CA . CYS A 1 88 ? 12.373 5.846 -6.471 1.00 76.62 88 CYS A CA 1
ATOM 703 C C . CYS A 1 88 ? 12.221 6.381 -7.900 1.00 76.62 88 CYS A C 1
ATOM 705 O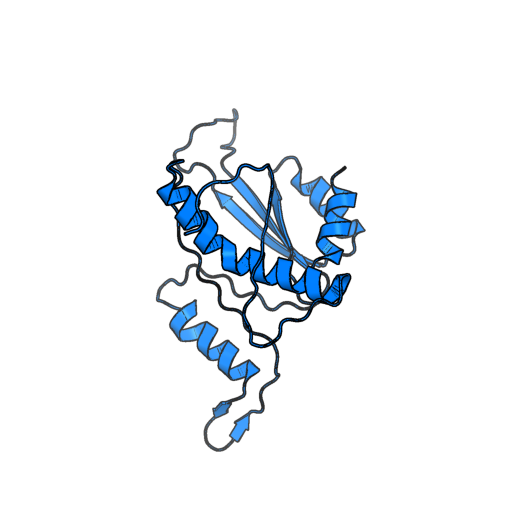 O . CYS A 1 88 ? 11.883 5.631 -8.813 1.00 76.62 88 CYS A O 1
ATOM 707 N N . THR A 1 89 ? 12.499 7.672 -8.081 1.00 80.56 89 THR A N 1
ATOM 708 C CA . THR A 1 89 ? 12.194 8.442 -9.294 1.00 80.56 89 THR A CA 1
ATOM 709 C C . THR A 1 89 ? 13.185 8.171 -10.429 1.00 80.56 89 THR A C 1
ATOM 711 O O . THR A 1 89 ? 12.771 7.993 -11.574 1.00 80.56 89 THR A O 1
ATOM 714 N N . GLU A 1 90 ? 14.481 8.103 -10.120 1.00 85.56 90 GLU A N 1
ATOM 715 C CA . GLU A 1 90 ? 15.566 7.976 -11.103 1.00 85.56 90 GLU A CA 1
ATOM 716 C C . GLU A 1 90 ? 15.994 6.521 -11.342 1.00 85.56 90 GLU A C 1
ATOM 718 O O . GLU A 1 90 ? 16.438 6.180 -12.440 1.00 85.56 90 GLU A O 1
ATOM 723 N N . VAL A 1 91 ? 15.831 5.633 -10.352 1.00 84.44 91 VAL A N 1
ATOM 724 C CA . VAL A 1 91 ? 16.344 4.254 -10.425 1.00 84.44 91 VAL A CA 1
ATOM 725 C C . VAL A 1 91 ? 15.216 3.226 -10.496 1.00 84.44 91 VAL A C 1
ATOM 727 O O . VAL A 1 91 ? 15.111 2.486 -11.478 1.00 84.44 91 VAL A O 1
ATOM 730 N N . CYS A 1 92 ? 14.361 3.146 -9.478 1.00 81.69 92 CYS A N 1
ATOM 731 C CA . CYS A 1 92 ? 13.407 2.047 -9.345 1.00 81.69 92 CYS A CA 1
ATOM 732 C C . CYS A 1 92 ? 12.216 2.159 -10.309 1.00 81.69 92 CYS A C 1
ATOM 734 O O . CYS A 1 92 ? 11.910 1.185 -10.998 1.00 81.69 92 CYS A O 1
ATOM 736 N N . TYR A 1 93 ? 11.573 3.325 -10.418 1.00 81.75 93 TYR A N 1
ATOM 737 C CA . TYR A 1 93 ? 10.450 3.537 -11.335 1.00 81.75 93 TYR A CA 1
ATOM 738 C C . TYR A 1 93 ? 10.848 3.321 -12.811 1.00 81.75 93 TYR A C 1
ATOM 740 O O . TYR A 1 93 ? 10.161 2.549 -13.489 1.00 81.75 93 TYR A O 1
ATOM 748 N N . PRO A 1 94 ? 11.980 3.859 -13.320 1.00 85.31 94 PRO A N 1
ATOM 749 C CA . PRO A 1 94 ? 12.441 3.563 -14.676 1.00 85.31 94 PRO A CA 1
ATOM 750 C C . PRO A 1 94 ? 12.770 2.081 -14.902 1.00 85.31 94 PRO A C 1
ATOM 752 O O . PRO A 1 94 ? 12.471 1.557 -15.976 1.00 85.31 94 PRO A O 1
ATOM 755 N N . ARG A 1 95 ? 13.331 1.378 -13.905 1.00 84.50 95 ARG A N 1
ATOM 756 C CA . ARG A 1 95 ? 13.576 -0.076 -13.981 1.00 84.50 95 ARG A CA 1
ATOM 757 C C . ARG A 1 95 ? 12.272 -0.871 -14.073 1.00 84.50 95 ARG A C 1
ATOM 759 O O . ARG A 1 95 ? 12.139 -1.687 -14.978 1.00 84.50 95 ARG A O 1
ATOM 766 N N . ILE A 1 96 ? 11.295 -0.603 -13.206 1.00 82.12 96 ILE A N 1
ATOM 767 C CA . ILE A 1 96 ? 9.996 -1.300 -13.221 1.00 82.12 96 ILE A CA 1
ATOM 768 C C . ILE A 1 96 ? 9.251 -1.021 -14.535 1.00 82.12 96 ILE A C 1
ATOM 770 O O . ILE A 1 96 ? 8.740 -1.949 -15.160 1.00 82.12 96 ILE A O 1
ATOM 774 N N . LYS A 1 97 ? 9.268 0.228 -15.023 1.00 83.00 97 LYS A N 1
ATOM 775 C CA . LYS A 1 97 ? 8.691 0.597 -16.326 1.00 83.00 97 LYS A CA 1
ATOM 776 C C . LYS A 1 97 ? 9.337 -0.171 -17.490 1.00 83.00 97 LYS A C 1
ATOM 778 O O . LYS A 1 97 ? 8.618 -0.630 -18.373 1.00 83.00 97 LYS A O 1
ATOM 783 N N . LYS A 1 98 ? 10.665 -0.354 -17.475 1.00 85.12 98 LYS A N 1
ATOM 784 C CA . LYS A 1 98 ? 11.393 -1.181 -18.458 1.00 85.12 98 LYS A CA 1
ATOM 785 C C . LYS A 1 98 ? 11.034 -2.668 -18.364 1.00 85.12 98 LYS A C 1
ATOM 787 O O . LYS A 1 98 ? 10.858 -3.299 -19.393 1.00 85.12 98 LYS A O 1
ATOM 792 N N . VAL A 1 99 ? 10.876 -3.234 -17.166 1.00 83.38 99 VAL A N 1
ATOM 793 C CA . VAL A 1 99 ? 10.487 -4.653 -16.997 1.00 83.38 99 VAL A CA 1
ATOM 794 C C . VAL A 1 99 ? 9.063 -4.919 -17.512 1.00 83.38 99 VAL A C 1
ATOM 796 O O . VAL A 1 99 ? 8.816 -5.943 -18.146 1.00 83.38 99 VAL A O 1
ATOM 799 N N . ILE A 1 100 ? 8.135 -3.984 -17.288 1.00 82.38 100 ILE A N 1
ATOM 800 C CA . ILE A 1 100 ? 6.741 -4.087 -17.753 1.00 82.38 100 ILE A CA 1
ATOM 801 C C . ILE A 1 100 ? 6.653 -3.950 -19.279 1.00 82.38 100 ILE A C 1
ATOM 803 O O . ILE A 1 100 ? 6.040 -4.795 -19.931 1.00 82.38 100 ILE A O 1
ATOM 807 N N . ASN A 1 101 ? 7.282 -2.918 -19.851 1.00 82.75 101 ASN A N 1
ATOM 808 C CA . ASN A 1 101 ? 7.179 -2.607 -21.283 1.00 82.75 101 ASN A CA 1
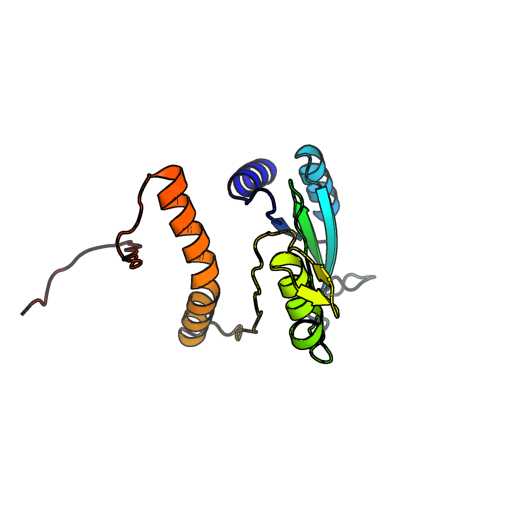ATOM 809 C C . ASN A 1 101 ? 8.135 -3.426 -22.168 1.00 82.75 101 ASN A C 1
ATOM 811 O O . ASN A 1 101 ? 7.901 -3.542 -23.368 1.00 82.75 101 ASN A O 1
ATOM 815 N N . GLY A 1 102 ? 9.202 -3.976 -21.589 1.00 85.31 102 GLY A N 1
ATOM 816 C CA . GLY A 1 102 ? 10.351 -4.508 -22.315 1.00 85.31 102 GLY A CA 1
ATOM 817 C C . GLY A 1 102 ? 11.453 -3.464 -22.492 1.00 85.31 102 GLY A C 1
ATOM 818 O O . GLY A 1 102 ? 11.234 -2.255 -22.349 1.00 85.31 102 GLY A O 1
ATOM 819 N N . TYR A 1 103 ? 12.668 -3.939 -22.761 1.00 86.56 103 TYR A N 1
ATOM 820 C CA . TYR A 1 103 ? 13.829 -3.092 -23.021 1.00 86.56 103 TYR A CA 1
ATOM 821 C C . TYR A 1 103 ? 14.911 -3.838 -23.805 1.00 86.56 103 TYR A C 1
ATOM 823 O O . TYR A 1 103 ? 15.112 -5.038 -23.636 1.00 86.56 103 TYR A O 1
ATOM 831 N N . GLN A 1 104 ? 15.673 -3.094 -24.601 1.00 82.69 104 GLN A N 1
ATOM 832 C CA . GLN A 1 104 ? 16.858 -3.615 -25.274 1.00 82.69 104 GLN A CA 1
ATOM 833 C C . GLN A 1 104 ? 18.066 -3.591 -24.333 1.00 82.69 104 GLN A C 1
ATOM 835 O O . GLN A 1 104 ? 18.291 -2.609 -23.616 1.00 82.69 104 GLN A O 1
ATOM 840 N N . ASN A 1 105 ? 18.853 -4.665 -24.348 1.00 79.94 105 ASN A N 1
ATOM 841 C CA . ASN A 1 105 ? 20.122 -4.770 -23.636 1.00 79.94 105 ASN A CA 1
ATOM 842 C C . ASN A 1 105 ? 21.218 -5.206 -24.617 1.00 79.94 105 ASN A C 1
ATOM 844 O O . ASN A 1 105 ? 21.411 -6.392 -24.870 1.00 79.94 105 ASN A O 1
ATOM 848 N N . GLY A 1 106 ? 21.908 -4.235 -25.219 1.00 82.94 106 GLY A N 1
ATOM 849 C CA . GLY A 1 106 ? 22.774 -4.499 -26.368 1.00 82.94 106 GLY A CA 1
ATOM 850 C C . GLY A 1 106 ? 21.953 -5.003 -27.559 1.00 82.94 106 GLY A C 1
ATOM 851 O O . GLY A 1 106 ? 20.936 -4.406 -27.902 1.00 82.94 106 GLY A O 1
ATOM 852 N N . SER A 1 107 ? 22.381 -6.107 -28.171 1.00 75.19 107 SER A N 1
ATOM 853 C CA . SER A 1 107 ? 21.721 -6.704 -29.342 1.00 75.19 107 SER A CA 1
ATOM 854 C C . SER A 1 107 ? 20.477 -7.545 -29.017 1.00 75.19 107 SER A C 1
ATOM 856 O O . SER A 1 107 ? 19.806 -8.005 -29.939 1.00 75.19 107 SER A O 1
ATOM 858 N N . SER A 1 108 ? 20.180 -7.801 -27.738 1.00 74.00 108 SER A N 1
ATOM 859 C CA . SER A 1 108 ? 19.035 -8.611 -27.308 1.00 74.00 108 SER A CA 1
ATOM 860 C C . SER A 1 108 ? 17.866 -7.736 -26.856 1.00 74.00 108 SER A C 1
ATOM 862 O O . SER A 1 108 ? 17.979 -6.944 -25.918 1.00 74.00 108 SER A O 1
ATOM 864 N N . ASP A 1 109 ? 16.719 -7.914 -27.511 1.00 83.69 109 ASP A N 1
ATOM 865 C CA . ASP A 1 109 ? 15.458 -7.284 -27.125 1.00 83.69 109 ASP A CA 1
ATOM 866 C C . ASP A 1 109 ? 14.726 -8.153 -26.093 1.00 83.69 109 ASP A C 1
ATOM 868 O O . ASP A 1 109 ? 14.385 -9.310 -26.358 1.00 83.69 109 ASP A O 1
ATOM 872 N N . ILE A 1 110 ? 14.523 -7.620 -24.888 1.00 85.75 110 ILE A N 1
ATOM 873 C CA . ILE A 1 110 ? 13.881 -8.335 -23.785 1.00 85.75 110 ILE A CA 1
ATOM 874 C C . ILE A 1 110 ? 12.410 -7.939 -23.766 1.00 85.75 110 ILE A C 1
ATOM 876 O O . ILE A 1 110 ? 12.046 -6.835 -23.352 1.00 85.75 110 ILE A O 1
ATOM 880 N N . LYS A 1 111 ? 11.557 -8.872 -24.198 1.00 86.69 111 LYS A N 1
ATOM 881 C CA . LYS A 1 111 ? 10.102 -8.705 -24.209 1.00 86.69 111 LYS A CA 1
ATOM 882 C C . LYS A 1 111 ? 9.579 -8.419 -22.797 1.00 86.69 111 LYS A C 1
ATOM 884 O O . LYS A 1 111 ? 9.907 -9.134 -21.852 1.00 86.69 111 LYS A O 1
ATOM 889 N N . GLY A 1 112 ? 8.747 -7.388 -22.672 1.00 84.06 112 GLY A N 1
ATOM 890 C CA . GLY A 1 112 ? 8.140 -7.002 -21.401 1.00 84.06 112 GLY A CA 1
ATOM 891 C C . GLY A 1 112 ? 7.211 -8.069 -20.831 1.00 84.06 112 GLY A C 1
ATOM 892 O O . GLY A 1 112 ? 6.512 -8.763 -21.574 1.00 84.06 112 GLY A O 1
ATOM 893 N N . PHE A 1 113 ? 7.166 -8.159 -19.503 1.00 78.00 113 PHE A N 1
ATOM 894 C CA . PHE A 1 113 ? 6.263 -9.070 -18.787 1.00 78.00 113 PHE A CA 1
ATOM 895 C C . PHE A 1 113 ? 4.806 -8.572 -18.755 1.00 78.00 113 PHE A C 1
ATOM 897 O O . PHE A 1 113 ? 3.913 -9.305 -18.331 1.00 78.00 113 PHE A O 1
ATOM 904 N N . GLY A 1 114 ? 4.551 -7.339 -19.208 1.00 68.19 114 GLY A N 1
ATOM 905 C CA . GLY A 1 114 ? 3.259 -6.678 -19.063 1.00 68.19 114 GLY A CA 1
ATOM 906 C C . GLY A 1 114 ? 2.966 -6.284 -17.611 1.00 68.19 114 GLY A C 1
ATOM 907 O O . GLY A 1 114 ? 3.828 -6.347 -16.735 1.00 68.19 114 GLY A O 1
ATOM 908 N N . GLY A 1 115 ? 1.737 -5.830 -17.363 1.00 66.81 115 GLY A N 1
ATOM 909 C CA . GLY A 1 115 ? 1.285 -5.353 -16.054 1.00 66.81 115 GLY A CA 1
ATOM 910 C C . GLY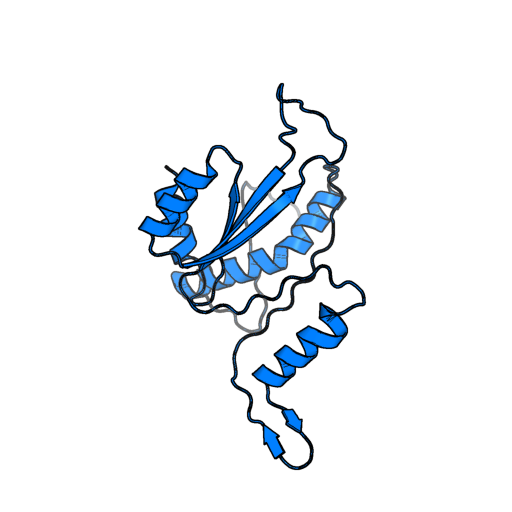 A 1 115 ? 0.876 -3.879 -16.052 1.00 66.81 115 GLY A C 1
ATOM 911 O O . GLY A 1 115 ? 0.960 -3.184 -17.061 1.00 66.81 115 GLY A O 1
ATOM 912 N N . ASN A 1 116 ? 0.396 -3.403 -14.902 1.00 64.31 116 ASN A N 1
ATOM 913 C CA . ASN A 1 116 ? -0.124 -2.046 -14.730 1.00 64.31 116 ASN A CA 1
ATOM 914 C C . ASN A 1 116 ? 0.681 -1.299 -13.663 1.00 64.31 116 ASN A C 1
ATOM 916 O O . ASN A 1 116 ? 0.544 -1.584 -12.475 1.00 64.31 116 ASN A O 1
ATOM 920 N N . LEU A 1 117 ? 1.476 -0.310 -14.073 1.00 65.25 117 LEU A N 1
ATOM 921 C CA . LEU A 1 117 ? 2.215 0.553 -13.153 1.00 65.25 117 LEU A CA 1
ATOM 922 C C . LEU A 1 117 ? 1.400 1.804 -12.820 1.00 65.25 117 LEU A C 1
ATOM 924 O O . LEU A 1 117 ? 1.034 2.567 -13.712 1.00 65.25 117 LEU A O 1
ATOM 928 N N . LYS A 1 118 ? 1.161 2.044 -11.529 1.00 66.00 118 LYS A N 1
ATOM 929 C CA . LYS A 1 118 ? 0.692 3.337 -11.024 1.00 66.00 118 LYS A CA 1
ATOM 930 C C . LYS A 1 118 ? 1.748 3.927 -10.105 1.00 66.00 118 LYS A C 1
ATOM 932 O O . LYS A 1 118 ? 2.122 3.299 -9.121 1.00 66.00 118 LYS A O 1
ATOM 937 N N . TYR A 1 119 ? 2.206 5.127 -10.436 1.00 63.59 119 TYR A N 1
ATOM 938 C CA . TYR A 1 119 ? 3.126 5.897 -9.612 1.00 63.59 119 TYR A CA 1
ATOM 939 C C . TYR A 1 119 ? 2.332 6.975 -8.879 1.00 63.59 119 TYR A C 1
ATOM 941 O O . TYR A 1 119 ? 1.754 7.851 -9.518 1.00 63.59 119 TYR A O 1
ATOM 949 N N . PHE A 1 120 ? 2.281 6.888 -7.553 1.00 64.75 120 PHE A N 1
ATOM 950 C CA . PHE A 1 120 ? 1.635 7.883 -6.703 1.00 64.75 120 PHE A CA 1
ATOM 951 C C . PHE A 1 120 ? 2.714 8.667 -5.965 1.00 64.75 120 PHE A C 1
ATOM 953 O O . PHE A 1 120 ? 3.567 8.071 -5.309 1.00 64.75 120 PHE A O 1
ATOM 960 N N . ARG A 1 121 ? 2.667 9.997 -6.053 1.00 58.47 121 ARG A N 1
ATOM 961 C CA . ARG A 1 121 ? 3.494 10.878 -5.229 1.00 58.47 121 ARG A CA 1
ATOM 962 C C . ARG A 1 121 ? 2.653 11.360 -4.057 1.00 58.47 121 ARG A C 1
ATOM 964 O O . ARG A 1 121 ? 1.639 12.017 -4.264 1.00 58.47 121 ARG A O 1
ATOM 971 N N . THR A 1 122 ? 3.074 11.038 -2.842 1.00 59.38 122 THR A N 1
ATOM 972 C CA . THR A 1 122 ? 2.517 11.637 -1.627 1.00 59.38 122 THR A CA 1
ATOM 973 C C . THR A 1 122 ? 3.109 13.029 -1.434 1.00 59.38 122 THR A C 1
ATOM 975 O O . THR A 1 122 ? 4.319 13.210 -1.570 1.00 59.38 122 THR A O 1
ATOM 978 N N . ASP A 1 123 ? 2.258 13.993 -1.107 1.00 58.34 123 ASP A N 1
ATOM 979 C CA . ASP A 1 123 ? 2.629 15.340 -0.677 1.00 58.34 123 ASP A CA 1
ATOM 980 C C . ASP A 1 123 ? 1.937 15.615 0.662 1.00 58.34 123 ASP A C 1
ATOM 982 O O . ASP A 1 123 ? 0.879 15.041 0.938 1.00 58.34 123 ASP A O 1
ATOM 986 N N . PHE A 1 124 ? 2.526 16.468 1.496 1.00 57.94 124 PHE A N 1
ATOM 987 C CA . PHE A 1 124 ? 1.906 16.846 2.760 1.00 57.94 124 PHE A CA 1
ATOM 988 C C . PHE A 1 124 ? 0.895 17.983 2.528 1.00 57.94 124 PHE A C 1
ATOM 990 O O . PHE A 1 124 ? 1.118 18.927 1.761 1.00 57.94 124 PHE A O 1
ATOM 997 N N . ALA A 1 125 ? -0.254 17.878 3.188 1.00 60.28 125 ALA A N 1
ATOM 998 C CA . ALA A 1 125 ? -1.246 18.940 3.265 1.00 60.28 125 ALA A CA 1
ATOM 999 C C . ALA A 1 125 ? -1.264 19.481 4.695 1.00 60.28 125 ALA A C 1
ATOM 1001 O O . ALA A 1 125 ? -1.230 18.701 5.649 1.00 60.28 125 ALA A O 1
ATOM 1002 N N . ASP A 1 126 ? -1.313 20.804 4.838 1.00 62.25 126 ASP A N 1
ATOM 1003 C CA . ASP A 1 126 ? -1.361 21.448 6.146 1.00 62.25 126 ASP A CA 1
ATOM 1004 C C . ASP A 1 126 ? -2.629 21.037 6.901 1.00 62.25 126 ASP A C 1
ATOM 1006 O O . ASP A 1 126 ? -3.744 21.122 6.380 1.00 62.25 126 ASP A O 1
ATOM 1010 N N . ALA A 1 127 ? -2.452 20.597 8.147 1.00 59.78 127 ALA A N 1
ATOM 1011 C CA . ALA A 1 127 ? -3.530 20.067 8.981 1.00 59.78 127 ALA A CA 1
ATOM 1012 C C . ALA A 1 127 ? -4.512 21.143 9.486 1.00 59.78 127 ALA A C 1
ATOM 1014 O O . ALA A 1 127 ? -5.523 20.812 10.107 1.00 59.78 127 ALA A O 1
ATOM 1015 N N . GLU A 1 128 ? -4.233 22.428 9.244 1.00 70.19 128 GLU A N 1
ATOM 1016 C CA . GLU A 1 128 ? -5.138 23.511 9.621 1.00 70.19 128 GLU A CA 1
ATOM 1017 C C . GLU A 1 128 ? -6.466 23.405 8.849 1.00 70.19 128 GLU A C 1
ATOM 1019 O O . GLU A 1 128 ? -6.447 23.321 7.616 1.00 70.19 128 GLU A O 1
ATOM 1024 N N . PRO A 1 129 ? -7.631 23.470 9.523 1.00 70.25 129 PRO A N 1
ATOM 1025 C CA . PRO A 1 129 ? -8.945 23.232 8.921 1.00 70.25 129 PRO A CA 1
ATOM 1026 C C . PRO A 1 129 ? -9.475 24.427 8.101 1.00 70.25 129 PRO A C 1
ATOM 1028 O O . PRO A 1 129 ? -10.673 24.720 8.114 1.00 70.25 129 PRO A O 1
ATOM 1031 N N . THR A 1 130 ? -8.598 25.117 7.369 1.00 77.25 130 THR A N 1
ATOM 1032 C CA . THR A 1 130 ? -8.968 26.186 6.433 1.00 77.25 130 THR A CA 1
ATOM 1033 C C . THR A 1 130 ? -9.643 25.604 5.190 1.00 77.25 130 THR A C 1
ATOM 1035 O O . THR A 1 130 ? -9.317 24.502 4.742 1.00 77.25 130 THR A O 1
ATOM 1038 N N . ASP A 1 131 ? -10.566 26.344 4.573 1.00 75.44 131 ASP A N 1
ATOM 1039 C CA . ASP A 1 131 ? -11.265 25.854 3.375 1.00 75.44 131 ASP A CA 1
ATOM 1040 C C . ASP A 1 131 ? -10.330 25.692 2.167 1.00 75.44 131 ASP A C 1
ATOM 1042 O O . ASP A 1 131 ? -10.544 24.821 1.324 1.00 75.44 131 ASP A O 1
ATOM 1046 N N . LYS A 1 132 ? -9.225 26.448 2.132 1.00 76.31 132 LYS A N 1
ATOM 1047 C CA . LYS A 1 132 ? -8.145 26.266 1.153 1.00 76.31 132 LYS A CA 1
ATOM 1048 C C . LYS A 1 132 ? -7.460 24.903 1.317 1.00 76.31 132 LYS A C 1
ATOM 1050 O O . LYS A 1 132 ? -7.250 24.216 0.319 1.00 76.31 132 LYS A O 1
ATOM 1055 N N . ASN A 1 133 ? -7.184 24.480 2.553 1.00 71.56 133 ASN A N 1
ATOM 1056 C CA . ASN A 1 133 ? -6.590 23.171 2.834 1.00 71.56 133 ASN A CA 1
ATOM 1057 C C . ASN A 1 133 ? -7.587 22.036 2.582 1.00 71.56 133 ASN A C 1
ATOM 1059 O O . ASN A 1 133 ? -7.223 21.057 1.935 1.00 71.56 133 ASN A O 1
ATOM 1063 N N . LYS A 1 134 ? -8.862 22.188 2.974 1.00 68.88 134 LYS A N 1
ATOM 1064 C CA . LYS A 1 134 ? -9.932 21.228 2.624 1.00 68.88 134 LYS A CA 1
ATOM 1065 C C . LYS A 1 134 ? -10.052 21.048 1.109 1.00 68.88 134 LYS A C 1
ATOM 1067 O O . LYS A 1 134 ? -10.205 19.918 0.643 1.00 68.88 134 LYS A O 1
ATOM 1072 N N . LYS A 1 135 ? -9.944 22.136 0.336 1.00 73.69 135 LYS A N 1
ATOM 1073 C CA . LYS A 1 135 ? -9.969 22.088 -1.129 1.00 73.69 135 LYS A CA 1
ATOM 1074 C C . LYS A 1 135 ? -8.724 21.399 -1.697 1.00 73.69 135 LYS A C 1
ATOM 1076 O O . LYS A 1 135 ? -8.897 20.464 -2.470 1.00 73.69 135 LYS A O 1
ATOM 1081 N N . LYS A 1 136 ? -7.508 21.754 -1.246 1.00 69.31 136 LYS A N 1
ATOM 1082 C CA . LYS A 1 136 ? -6.250 21.071 -1.636 1.00 69.31 136 LYS A CA 1
ATOM 1083 C C . LYS A 1 136 ? -6.318 19.565 -1.341 1.00 69.31 136 LYS A C 1
ATOM 1085 O O . LYS A 1 136 ? -6.006 18.757 -2.210 1.00 69.31 136 LYS A O 1
ATOM 1090 N N . LEU A 1 137 ? -6.774 19.189 -0.144 1.00 67.62 137 LEU A N 1
ATOM 1091 C CA . LEU A 1 137 ? -6.925 17.795 0.280 1.00 67.62 137 LEU A CA 1
ATOM 1092 C C . LEU A 1 137 ? -7.951 17.051 -0.588 1.00 67.62 137 LEU A C 1
ATOM 1094 O O . LEU A 1 137 ? -7.695 15.930 -1.018 1.00 67.62 137 LEU A O 1
ATOM 1098 N N . THR A 1 138 ? -9.090 17.688 -0.882 1.00 66.75 138 THR A N 1
ATOM 1099 C CA . THR A 1 138 ? -10.118 17.134 -1.775 1.00 66.75 138 THR A CA 1
ATOM 1100 C C . THR A 1 138 ? -9.577 16.945 -3.189 1.00 66.75 138 THR A C 1
ATOM 1102 O O . THR A 1 138 ? -9.750 15.869 -3.744 1.00 66.75 138 THR A O 1
ATOM 1105 N N . GLU A 1 139 ? -8.876 17.931 -3.755 1.00 69.06 139 GLU A N 1
ATOM 1106 C CA . GLU A 1 139 ? -8.258 17.853 -5.086 1.00 69.06 139 GLU A CA 1
ATOM 1107 C C . GLU A 1 139 ? -7.196 16.740 -5.160 1.00 69.06 139 GLU A C 1
ATOM 1109 O O . GLU A 1 139 ? -7.223 15.931 -6.086 1.00 69.06 139 GLU A O 1
ATOM 1114 N N . GLN A 1 140 ? -6.326 16.621 -4.151 1.00 66.19 140 GLN A N 1
ATOM 1115 C CA . GLN A 1 140 ? -5.322 15.550 -4.062 1.00 66.19 140 GLN A CA 1
ATOM 1116 C C . GLN A 1 140 ? -5.951 14.156 -3.861 1.00 66.19 140 GLN A C 1
ATOM 1118 O O . GLN A 1 140 ? -5.445 13.164 -4.388 1.00 66.19 140 GLN A O 1
ATOM 1123 N N . ALA A 1 141 ? -7.075 14.060 -3.146 1.00 63.16 141 ALA A N 1
ATOM 1124 C CA . ALA A 1 141 ? -7.838 12.819 -2.994 1.00 63.16 141 ALA A CA 1
ATOM 1125 C C . ALA A 1 141 ? -8.746 12.505 -4.203 1.00 63.16 141 ALA A C 1
ATOM 1127 O O . ALA A 1 141 ? -9.151 11.349 -4.379 1.00 63.16 141 ALA A O 1
ATOM 1128 N N . MET A 1 142 ? -9.055 13.500 -5.045 1.00 66.00 142 MET A N 1
ATOM 1129 C CA . MET A 1 142 ? -10.034 13.412 -6.132 1.00 66.00 142 MET A CA 1
ATOM 1130 C C . MET A 1 142 ? -9.671 12.317 -7.132 1.00 66.00 142 MET A C 1
ATOM 1132 O O . MET A 1 142 ? -10.528 11.517 -7.490 1.00 66.00 142 MET A O 1
A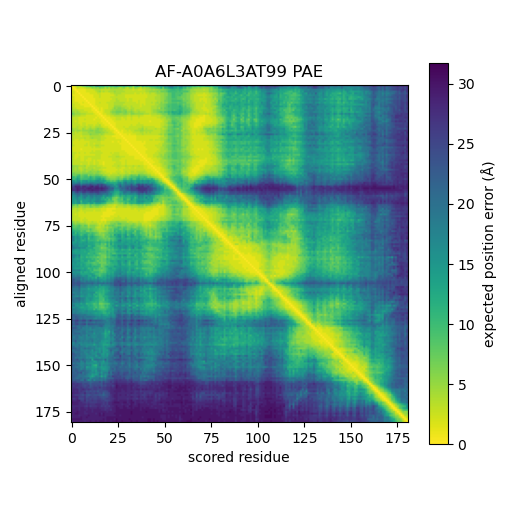TOM 1136 N N . GLU A 1 143 ? -8.401 12.200 -7.533 1.00 58.19 143 GLU A N 1
ATOM 1137 C CA . GLU A 1 143 ? -7.974 11.142 -8.461 1.00 58.19 143 GLU A CA 1
ATOM 1138 C C . GLU A 1 143 ? -8.185 9.732 -7.882 1.00 58.19 143 GLU A C 1
ATOM 1140 O O . GLU A 1 143 ? -8.608 8.815 -8.596 1.00 58.19 143 GLU A O 1
ATOM 1145 N N . MET A 1 144 ? -7.947 9.547 -6.578 1.00 57.50 144 MET A N 1
ATOM 1146 C CA . MET A 1 144 ? -8.173 8.262 -5.908 1.00 57.50 144 MET A CA 1
ATOM 1147 C C . MET A 1 144 ? -9.670 7.938 -5.799 1.00 57.50 144 MET A C 1
ATOM 1149 O O . MET A 1 144 ? -10.075 6.795 -6.037 1.00 57.50 144 MET A O 1
ATOM 1153 N N . LEU A 1 145 ? -10.493 8.945 -5.488 1.00 57.75 145 LEU A N 1
ATOM 1154 C CA . LEU A 1 145 ? -11.952 8.840 -5.404 1.00 57.75 145 LEU A CA 1
ATOM 1155 C C . LEU A 1 145 ? -12.582 8.568 -6.776 1.00 57.75 145 LEU A C 1
ATOM 1157 O O . LEU A 1 145 ? -13.304 7.581 -6.929 1.00 57.75 145 LEU A O 1
ATOM 1161 N N . CYS A 1 146 ? -12.259 9.367 -7.796 1.00 59.19 146 CYS A N 1
ATOM 1162 C CA . CYS A 1 146 ? -12.765 9.212 -9.160 1.00 59.19 146 CYS A CA 1
ATOM 1163 C C . CYS A 1 146 ? -12.445 7.829 -9.734 1.00 59.19 146 CYS A C 1
ATOM 1165 O O . CYS A 1 146 ? -13.342 7.173 -10.260 1.00 59.19 146 CYS A O 1
ATOM 1167 N N . MET A 1 147 ? -11.220 7.317 -9.561 1.00 55.97 147 MET A N 1
ATOM 1168 C CA . MET A 1 147 ? -10.870 5.965 -10.023 1.00 55.97 147 MET A CA 1
ATOM 1169 C C . MET A 1 147 ? -11.704 4.851 -9.369 1.00 55.97 147 MET A C 1
ATOM 1171 O O . MET A 1 147 ? -11.830 3.772 -9.953 1.00 55.97 147 MET A O 1
ATOM 1175 N N . LYS A 1 148 ? -12.274 5.091 -8.180 1.00 56.25 148 LYS A N 1
ATOM 1176 C CA . LYS A 1 148 ? -13.156 4.148 -7.481 1.00 56.25 148 LYS A CA 1
ATOM 1177 C C . LYS A 1 148 ? -14.622 4.332 -7.884 1.00 56.25 148 LYS A C 1
ATOM 1179 O O . LYS A 1 148 ? -15.273 3.344 -8.210 1.00 56.25 148 LYS A O 1
ATOM 1184 N N . VAL A 1 149 ? -15.109 5.573 -7.952 1.00 54.50 149 VAL A N 1
ATOM 1185 C CA . VAL A 1 149 ? -16.479 5.909 -8.390 1.00 54.50 149 VAL A CA 1
ATOM 1186 C C . VAL A 1 149 ? -16.726 5.453 -9.830 1.00 54.50 149 VAL A C 1
ATOM 1188 O O . VAL A 1 149 ? -17.692 4.740 -10.083 1.00 54.50 149 VAL A O 1
ATOM 1191 N N . ILE A 1 150 ? -15.813 5.757 -10.759 1.00 57.91 150 ILE A N 1
ATOM 1192 C CA . ILE A 1 150 ? -15.907 5.333 -12.169 1.00 57.91 150 ILE A CA 1
ATOM 1193 C C . ILE A 1 150 ? -15.982 3.810 -12.285 1.00 57.91 150 ILE A C 1
ATOM 1195 O O . ILE A 1 150 ? -16.704 3.289 -13.133 1.00 57.91 150 ILE A O 1
ATOM 1199 N N . ARG A 1 151 ? -15.249 3.087 -11.429 1.00 57.12 151 ARG A N 1
ATOM 1200 C CA . ARG A 1 151 ? -15.285 1.627 -11.420 1.00 57.12 151 ARG A CA 1
ATOM 1201 C C . ARG A 1 151 ? -16.633 1.095 -10.941 1.00 57.12 151 ARG A C 1
ATOM 1203 O O . ARG A 1 151 ? -17.175 0.225 -11.600 1.00 57.12 151 ARG A O 1
ATOM 1210 N N . VAL A 1 152 ? -17.184 1.619 -9.845 1.00 60.09 152 VAL A N 1
ATOM 1211 C CA . VAL A 1 152 ? -18.509 1.198 -9.348 1.00 60.09 152 VAL A CA 1
ATOM 1212 C C . VAL A 1 152 ? -19.601 1.491 -10.385 1.00 60.09 152 VAL A C 1
ATOM 1214 O O . VAL A 1 152 ? -20.422 0.628 -10.675 1.00 60.09 152 VAL A O 1
ATOM 1217 N N . LEU A 1 153 ? -19.569 2.664 -11.023 1.00 59.84 153 LEU A N 1
ATOM 1218 C CA . LEU A 1 153 ? -20.533 3.029 -12.068 1.00 59.84 153 LEU A CA 1
ATOM 1219 C C . LEU A 1 153 ? -20.475 2.088 -13.287 1.00 59.84 153 LEU A C 1
ATOM 1221 O O . LEU A 1 153 ? -21.524 1.691 -13.793 1.00 59.84 153 LEU A O 1
ATOM 1225 N N . LYS A 1 154 ? -19.275 1.675 -13.718 1.00 61.75 154 LYS A N 1
ATOM 1226 C CA . LYS A 1 154 ? -19.100 0.696 -14.805 1.00 61.75 154 LYS A CA 1
ATOM 1227 C C . LYS A 1 154 ? -19.470 -0.726 -14.382 1.00 61.75 154 LYS A C 1
ATOM 1229 O O . LYS A 1 154 ? -20.323 -1.337 -15.016 1.00 61.75 154 LYS A O 1
ATOM 1234 N N . ASP A 1 155 ? -18.846 -1.234 -13.321 1.00 57.75 155 ASP A N 1
ATOM 1235 C CA . ASP A 1 155 ? -18.922 -2.642 -12.915 1.00 57.75 155 ASP A CA 1
ATOM 1236 C C . ASP A 1 155 ? -20.294 -2.998 -12.298 1.00 57.75 155 ASP A C 1
ATOM 1238 O O . ASP A 1 155 ? -20.712 -4.149 -12.378 1.00 57.75 155 ASP A O 1
ATOM 1242 N N . THR A 1 156 ? -21.000 -2.041 -11.673 1.00 55.38 156 THR A N 1
ATOM 1243 C CA . THR A 1 156 ? -22.281 -2.279 -10.966 1.00 55.38 156 THR A CA 1
ATOM 1244 C C . THR A 1 156 ? -23.505 -1.745 -11.711 1.00 55.38 156 THR A C 1
ATOM 1246 O O . THR A 1 156 ? -24.577 -2.336 -11.609 1.00 55.38 156 THR A O 1
ATOM 1249 N N . HIS A 1 157 ? -23.369 -0.648 -12.464 1.00 57.19 157 HIS A N 1
ATOM 1250 C CA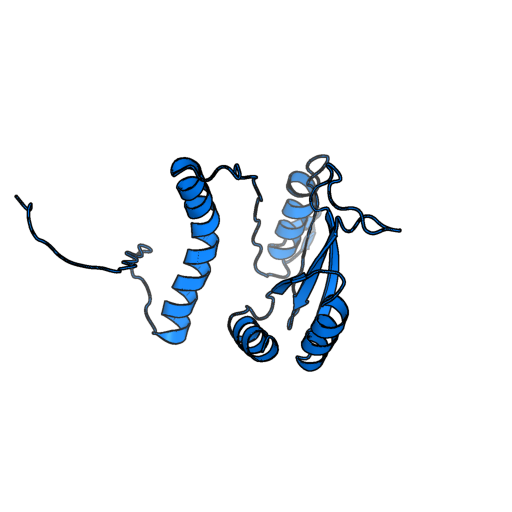 . HIS A 1 157 ? -24.502 0.015 -13.128 1.00 57.19 157 HIS A CA 1
ATOM 1251 C C . HIS A 1 157 ? -24.401 0.043 -14.662 1.00 57.19 157 HIS A C 1
ATOM 1253 O O . HIS A 1 157 ? -25.306 0.554 -15.316 1.00 57.19 157 HIS A O 1
ATOM 1259 N N . GLY A 1 158 ? -23.324 -0.489 -15.256 1.00 53.66 158 GLY A N 1
ATOM 1260 C CA . GLY A 1 158 ? -23.123 -0.500 -16.711 1.00 53.66 158 GLY A CA 1
ATOM 1261 C C . GLY A 1 158 ? -22.895 0.884 -17.334 1.00 53.66 158 GLY A C 1
ATOM 1262 O O . GLY A 1 158 ? -22.861 1.011 -18.557 1.00 53.66 158 GLY A O 1
ATOM 1263 N N . ILE A 1 159 ? -22.724 1.931 -16.519 1.00 59.34 159 ILE A N 1
ATOM 1264 C CA . ILE A 1 159 ? -22.619 3.316 -16.983 1.00 59.34 159 ILE A CA 1
ATOM 1265 C C . ILE A 1 159 ? -21.209 3.542 -17.532 1.00 59.34 159 ILE A C 1
ATOM 1267 O O . ILE A 1 159 ? -20.238 3.690 -16.783 1.00 59.34 159 ILE A O 1
ATOM 1271 N N . SER A 1 160 ? -21.091 3.573 -18.860 1.00 49.50 160 SER A N 1
ATOM 1272 C CA . SER A 1 160 ? -19.862 3.941 -19.560 1.00 49.50 160 SER A CA 1
ATOM 1273 C C . SER A 1 160 ? -19.958 5.354 -20.140 1.00 49.50 160 SER A C 1
ATOM 1275 O O . SER A 1 160 ? -21.022 5.804 -20.548 1.00 49.50 16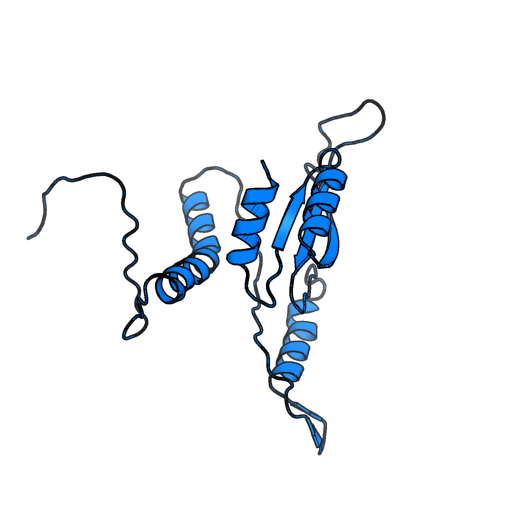0 SER A O 1
ATOM 1277 N N . THR A 1 161 ? -18.840 6.079 -20.134 1.00 50.44 161 THR A N 1
ATOM 1278 C CA . THR A 1 161 ? -18.755 7.438 -20.677 1.00 50.44 161 THR A CA 1
ATOM 1279 C C . THR A 1 161 ? -18.391 7.432 -22.149 1.00 50.44 161 THR A C 1
ATOM 1281 O O . THR A 1 161 ? -17.309 6.954 -22.504 1.00 50.44 161 THR A O 1
ATOM 1284 N N . GLU A 1 162 ? -19.190 8.104 -22.967 1.00 39.94 162 GLU A N 1
ATOM 1285 C CA . GLU A 1 162 ? -18.719 8.616 -24.250 1.00 39.94 162 GLU A CA 1
ATOM 1286 C C . GLU A 1 162 ? -17.715 9.764 -24.021 1.00 39.94 162 GLU A C 1
ATOM 1288 O O . GLU A 1 162 ? -17.867 10.581 -23.112 1.00 39.94 162 GLU A O 1
ATOM 1293 N N . ASN A 1 163 ? -16.651 9.813 -24.828 1.00 40.03 163 ASN A N 1
ATOM 1294 C CA . ASN A 1 163 ? -15.705 10.938 -24.934 1.00 40.03 163 ASN A CA 1
ATOM 1295 C C . ASN A 1 163 ? -15.072 11.476 -23.626 1.00 40.03 163 ASN A C 1
ATOM 1297 O O . ASN A 1 163 ? -14.668 12.636 -23.554 1.00 40.03 163 ASN A O 1
ATOM 1301 N N . GLY A 1 164 ? -14.915 10.628 -22.603 1.00 39.50 164 GLY A N 1
ATOM 1302 C CA . GLY A 1 164 ? -13.983 10.861 -21.489 1.00 39.50 164 GLY A CA 1
ATOM 1303 C C . GLY A 1 164 ? -14.341 11.978 -20.499 1.00 39.50 164 GLY A C 1
ATOM 1304 O O . GLY A 1 164 ? -13.519 12.297 -19.641 1.00 39.50 164 GLY A O 1
ATOM 1305 N N . LYS A 1 165 ? -15.546 12.556 -20.569 1.00 36.09 165 LYS A N 1
ATOM 1306 C CA . LYS A 1 165 ? -16.040 13.536 -19.588 1.00 36.09 165 LYS A CA 1
ATOM 1307 C C . LYS A 1 165 ? -17.081 12.889 -18.672 1.00 36.09 165 LYS A C 1
ATOM 1309 O O . LYS A 1 165 ? -18.159 12.524 -19.126 1.00 36.09 165 LYS A O 1
ATOM 1314 N N . LEU A 1 166 ? -16.779 12.785 -17.376 1.00 40.38 166 LEU A N 1
ATOM 1315 C CA . LEU A 1 166 ? -17.784 12.510 -16.345 1.00 40.38 166 LEU A CA 1
ATOM 1316 C C . LEU A 1 166 ? -18.277 13.826 -15.741 1.00 40.38 166 LEU A C 1
ATOM 1318 O O . LEU A 1 166 ? -17.538 14.491 -15.018 1.00 40.38 166 LEU A O 1
ATOM 1322 N N . ALA A 1 167 ? -19.549 14.147 -15.961 1.00 36.34 167 ALA A N 1
ATOM 1323 C CA . ALA A 1 167 ? -20.277 15.066 -15.097 1.00 36.34 167 ALA A CA 1
ATOM 1324 C C . ALA A 1 167 ? -20.788 14.276 -13.879 1.00 36.34 167 ALA A C 1
ATOM 1326 O O . ALA A 1 167 ? -21.859 13.675 -13.930 1.00 36.34 167 ALA A O 1
ATOM 1327 N N . ILE A 1 168 ? -20.003 14.222 -12.796 1.00 37.91 168 ILE A N 1
ATOM 1328 C CA . ILE A 1 168 ? -20.457 13.610 -11.537 1.00 37.91 168 ILE A CA 1
ATOM 1329 C C . ILE A 1 168 ? -21.211 14.670 -10.732 1.00 37.91 168 ILE A C 1
ATOM 1331 O O . ILE A 1 168 ? -20.596 15.543 -10.122 1.00 37.91 168 ILE A O 1
ATOM 1335 N N . TRP A 1 169 ? -22.539 14.585 -10.715 1.00 29.83 169 TRP A N 1
ATOM 1336 C CA . TRP A 1 169 ? -23.372 15.386 -9.818 1.00 29.83 169 TRP A CA 1
ATOM 1337 C C . TRP A 1 169 ? -23.543 14.618 -8.499 1.00 29.83 169 TRP A C 1
ATOM 1339 O O . TRP A 1 169 ? -24.332 13.680 -8.414 1.00 29.83 169 TRP A O 1
ATOM 1349 N N . LEU A 1 170 ? -22.744 14.964 -7.485 1.00 29.86 170 LEU A N 1
ATOM 1350 C CA . LEU A 1 170 ? -22.884 14.440 -6.120 1.00 29.86 170 LEU A CA 1
ATOM 1351 C C . LEU A 1 170 ? -23.725 15.431 -5.308 1.00 29.86 170 LEU A C 1
ATOM 1353 O O . LEU A 1 170 ? -23.204 16.441 -4.842 1.00 29.86 170 LEU A O 1
ATOM 1357 N N . SER A 1 171 ? -25.026 15.170 -5.183 1.00 34.28 171 SER A N 1
ATOM 1358 C CA . SER A 1 171 ? -25.982 16.091 -4.558 1.00 34.28 171 SER A CA 1
ATOM 1359 C C . SER A 1 171 ? -26.404 15.700 -3.142 1.00 34.28 171 SER A C 1
ATOM 1361 O O . SER A 1 171 ? -26.704 14.537 -2.881 1.00 34.28 171 SER A O 1
ATOM 1363 N N . GLY A 1 172 ? -26.593 16.727 -2.314 1.00 26.39 172 GLY A N 1
ATOM 1364 C CA . GLY A 1 172 ? -27.590 16.803 -1.240 1.00 26.39 172 GLY A CA 1
ATOM 1365 C C . GLY A 1 172 ? -27.376 18.081 -0.411 1.00 26.39 172 GLY A C 1
ATOM 1366 O O . GLY A 1 172 ? -26.231 18.356 -0.068 1.00 26.39 172 GLY A O 1
ATOM 1367 N N . GLU A 1 173 ? -28.347 18.944 -0.076 1.00 31.14 173 GLU A N 1
ATOM 1368 C CA . GLU A 1 173 ? -29.790 19.110 -0.393 1.00 31.14 173 GLU A CA 1
ATOM 1369 C C . GLU A 1 173 ? -30.161 20.600 -0.096 1.00 31.14 173 GLU A C 1
ATOM 1371 O O . GLU A 1 173 ? -29.480 21.216 0.718 1.00 31.14 173 GLU A O 1
ATOM 1376 N N . HIS A 1 174 ? -31.186 21.286 -0.635 1.00 30.72 174 HIS A N 1
ATOM 1377 C CA . HIS A 1 174 ? -32.054 21.097 -1.813 1.00 30.72 174 HIS A CA 1
ATOM 1378 C C . HIS A 1 174 ? -32.678 22.468 -2.232 1.00 30.72 174 HIS A C 1
ATOM 1380 O O . HIS A 1 174 ? -33.148 23.197 -1.370 1.00 30.72 174 HIS A O 1
ATOM 1386 N N . ILE A 1 175 ? -32.748 22.767 -3.543 1.00 32.84 175 ILE A N 1
ATOM 1387 C CA . ILE A 1 175 ? -33.669 23.710 -4.254 1.00 32.84 175 ILE A CA 1
ATOM 1388 C C . ILE A 1 175 ? -33.854 25.156 -3.712 1.00 32.84 175 ILE A C 1
ATOM 1390 O O . ILE A 1 175 ? -34.607 25.377 -2.769 1.00 32.84 175 ILE A O 1
ATOM 1394 N N . ASN A 1 176 ? -33.420 26.160 -4.497 1.00 32.91 176 ASN A N 1
ATOM 1395 C CA . ASN A 1 176 ? -34.370 27.127 -5.086 1.00 32.91 176 ASN A CA 1
ATOM 1396 C C . ASN A 1 176 ? -33.872 27.735 -6.420 1.00 32.91 176 ASN A C 1
ATOM 1398 O O . ASN A 1 176 ? -32.713 27.552 -6.784 1.00 32.91 176 ASN A O 1
ATOM 1402 N N . LYS A 1 177 ? -34.792 28.354 -7.175 1.00 48.94 177 LYS A N 1
ATOM 1403 C CA . LYS A 1 177 ? -34.588 28.991 -8.498 1.00 48.94 177 LYS A CA 1
ATOM 1404 C C . LYS A 1 177 ? -34.022 30.421 -8.382 1.00 48.94 177 LYS A C 1
ATOM 1406 O O . LYS A 1 177 ? -33.911 30.915 -7.269 1.00 48.94 177 LYS A O 1
ATOM 1411 N N . GLU A 1 178 ? -33.790 31.049 -9.547 1.00 40.19 178 GLU A N 1
ATOM 1412 C CA . GLU A 1 178 ? -33.140 32.362 -9.792 1.00 40.19 178 GLU A CA 1
ATOM 1413 C C . GLU A 1 178 ? -31.596 32.222 -9.812 1.00 40.19 178 GLU A C 1
ATOM 1415 O O . GLU A 1 178 ? -31.009 31.708 -8.867 1.00 40.19 178 GLU A O 1
ATOM 1420 N N . ASP A 1 179 ? -30.854 32.518 -10.889 1.00 35.38 179 ASP A N 1
ATOM 1421 C CA . ASP A 1 179 ? -31.186 33.154 -12.177 1.00 35.38 179 ASP A CA 1
ATOM 1422 C C . ASP A 1 179 ? -30.727 32.323 -13.390 1.00 35.38 179 ASP A C 1
ATOM 1424 O O . ASP A 1 179 ? -29.619 31.785 -13.417 1.00 35.38 179 ASP A O 1
ATOM 1428 N N . VAL A 1 180 ? -31.563 32.278 -14.433 1.00 35.66 180 VAL A N 1
ATOM 1429 C CA . VAL A 1 180 ? -31.147 31.942 -15.805 1.00 35.66 180 VAL A CA 1
ATOM 1430 C C . VAL A 1 180 ? -31.723 33.005 -16.735 1.00 35.66 180 VAL A C 1
ATOM 1432 O O . VAL A 1 180 ? -32.920 32.995 -17.027 1.00 35.66 180 VAL A O 1
ATOM 1435 N N . VAL A 1 181 ? -30.842 33.897 -17.188 1.00 35.22 181 VAL A N 1
ATOM 1436 C CA . VAL A 1 181 ? -31.003 34.785 -18.347 1.00 35.22 181 VAL A CA 1
ATOM 1437 C C . VAL A 1 181 ? -29.804 34.541 -19.255 1.00 35.22 181 VAL A C 1
ATOM 1439 O O . VAL A 1 181 ? -28.679 34.510 -18.707 1.00 35.22 181 VAL A O 1
#

Radius of gyration: 21.79 Å; Cα contacts (8 Å, |Δi|>4): 155; chains: 1; bounding box: 57×51×63 Å

Solvent-accessible surface area (backbone atoms only — not comparable to full-atom values): 11624 Å² total; per-residue (Å²): 123,65,63,67,56,51,55,53,53,57,73,72,44,56,66,57,27,73,50,76,46,79,40,46,81,85,51,41,65,62,51,51,54,53,38,51,78,67,65,41,46,79,76,49,75,46,82,41,80,45,64,91,87,69,88,59,78,51,101,86,52,74,79,35,58,34,32,40,39,35,31,26,80,48,79,60,85,85,88,84,76,92,39,67,94,42,42,46,72,74,48,47,50,54,49,52,52,32,50,28,70,25,47,71,60,85,95,48,76,43,80,36,77,50,84,86,88,81,89,81,84,88,77,90,73,70,84,60,93,44,72,68,40,55,47,51,52,47,59,70,44,38,65,66,48,47,64,48,52,56,43,49,37,36,80,75,67,68,54,74,72,73,91,83,62,81,88,79,84,86,83,87,86,81,89,82,85,88,87,90,132

pLDDT: mean 70.85, std 16.75, range [26.39, 93.19]

Foldseek 3Di:
DVLVVVVVVQVLADQLGKDKDKFFPVCVVVVVVSCVVVVWAWDDKDKDFAPPVQPDDDPPDGRGIIIITITHNHNHDDDDDPCVVPCVPPPVVVVLVCQQCWDDDPPDTGHHPHDDDDDDDDDDQDPPPDVVSVVVVCVSCVVVVCVSVQCCCCVPVVDDDDPPDDPDDPDDDDDDDDDDD

Nearest PDB structures (foldseek):
  6pbd-assembly1_B  TM=8.633E-01  e=1.987E-03  Caulobacter vibrioides
  5hek-assembly2_C  TM=7.513E-01  e=1.679E-01  Helicobacter pylori 26695
  1g60-assembly1_A  TM=4.498E-01  e=2.420E-02  Moraxella bovis
  5hek-assembly3_B  TM=7.015E-01  e=3.340E-01  Helicobacter pylori 26695
  2zif-assembly1_B  TM=4.686E-01  e=9.077E-01  Thermus thermophilus

Mean predicted aligned error: 14.75 Å

Secondary structure (DSSP, 8-state):
-HHHHHHHHHHTS-TT-EEEEEE-TTTHHHHHHHHHTTTPEEEEEEEEE--TT-----SSS---EEEEEEEESS---------GGGIIIIIIHHHHHHHHHEEEETTEEEE----------------S--HHHHHHHHHHHHHHHHHHHHHHHHHHH----GGG--------S--------